Protein AF-A4S2V2-F1 (afdb_monomer_lite)

Sequence (297 aa):
MRSERVRPHFAARAMASRPRVLVLARASSASSATTRAPEYRAAGYRTFVDPSPSASATRVKIDCGPVRAYTGGRYDGDTLRAPWDSAQTTPKGDGASNSTTQRTYVFDTTLAGASEVLSVTAARPLGIIFEDDADGRARVADFVKGSDAARANDVAALAPFGRQCARRGDVLRAFTATQVVYRTTAALTGDLSGTKRVRTLFGADEVPWGEVSAALANGRVADGPITLVLERDGDRERAENWPRREEELEFRGLGDESTQAKRQRERFESDEDTERANIAFAGAIAAFVLLILAGFS

Secondary structure (DSSP, 8-state):
----PPP------PPP-PPPP--------------PPPEEEEEBTEEEE-SS--TTPEEEEEEE-PPPP----EE-SS-EE-SS-----------S--S-EEEEEEE---SSSSEEEEEEEEPSS--EEEEEBTTS-EEEEEE-TTSHHHHHHHHHHH-TTGGGS--TT-EEEEEEEEEEE--HHHHHH---TT-EEEEEEEE-TT--HHHHHHHHHT--GGG--EEEEEEEES-HHHHHS--B-----------THHHHHHHHHHHHHTTHHHHHHHHHHHHHHHHHHHHHHHTT-

pLDDT: mean 70.41, std 21.03, range [28.81, 96.56]

Organism: Ostreococcus lucimarinus (strain CCE9901) (NCBI:txid436017)

Radius of gyration: 31.16 Å; chains: 1; bounding box: 94×85×87 Å

Foldseek 3Di:
DDDDDDDDDDDDDDDDDDDDDDDPPDDDPDDPPPPPAFEWEAAFQAIFTDPDADPQWDKDKDFWFWDDPPLCADCPPPDRDDPDPDPTDPPPTPPPDRGGDTHIYIGDADDDDDKDKAKAKDAPPRQFDWAAFPVQFIFGADGHPPDPLNVLAVVCVVDVVSPRGHDQLWTFQKKFFWDWDADPVCVVPVPRVPTDITTGIGGRPPPHPVSVVVRSVRDDSVVTIMMTTTMGDPDPVCSNPTHGPPPPPPPVDPDPVCVVVVVVVCVVPPPPVVVVVVVVVVVVVVVVVVVVVVVVD

Structure (mmCIF, N/CA/C/O backbone):
data_AF-A4S2V2-F1
#
_entry.id   AF-A4S2V2-F1
#
loop_
_atom_site.group_PDB
_atom_site.id
_atom_site.type_symbol
_atom_site.label_atom_id
_atom_site.label_alt_id
_atom_site.label_comp_id
_atom_site.label_asym_id
_atom_site.label_entity_id
_atom_site.label_seq_id
_atom_site.pdbx_PDB_ins_code
_atom_site.Cartn_x
_atom_site.Cartn_y
_atom_site.Cartn_z
_atom_site.occupancy
_atom_site.B_iso_or_equiv
_atom_site.auth_seq_id
_atom_site.auth_comp_id
_atom_site.auth_asym_id
_atom_site.auth_atom_id
_atom_site.pdbx_PDB_model_num
ATOM 1 N N . MET A 1 1 ? -75.239 28.554 22.156 1.00 45.56 1 MET A N 1
ATOM 2 C CA . MET A 1 1 ? -73.987 27.885 22.585 1.00 45.56 1 MET A CA 1
ATOM 3 C C . MET A 1 1 ? -73.289 27.315 21.354 1.00 45.56 1 MET A C 1
ATOM 5 O O . MET A 1 1 ? -73.985 26.726 20.542 1.00 45.56 1 MET A O 1
ATOM 9 N N . ARG A 1 2 ? -71.952 27.472 21.274 1.00 37.53 2 ARG A N 1
ATOM 10 C CA . ARG A 1 2 ? -71.015 27.202 20.145 1.00 37.53 2 ARG A CA 1
ATOM 11 C C . ARG A 1 2 ? -71.117 28.241 19.009 1.00 37.53 2 ARG A C 1
ATOM 13 O O . ARG A 1 2 ? -72.135 28.305 18.346 1.00 37.53 2 ARG A O 1
ATOM 20 N N . SER A 1 3 ? -70.247 29.256 18.934 1.00 37.72 3 SER A N 1
ATOM 21 C CA . SER A 1 3 ? -68.799 29.291 18.620 1.00 37.72 3 SER A CA 1
ATOM 22 C C . SER A 1 3 ? -68.494 28.925 17.172 1.00 37.72 3 SER A C 1
ATOM 24 O O . SER A 1 3 ? -68.331 27.745 16.888 1.00 37.72 3 SER A O 1
ATOM 26 N N . GLU A 1 4 ? -68.238 29.929 16.330 1.00 38.84 4 GLU A N 1
ATOM 27 C CA . GLU A 1 4 ? -67.257 29.789 15.255 1.00 38.84 4 GLU A CA 1
ATOM 28 C C . GLU A 1 4 ? -66.547 31.109 14.938 1.00 38.84 4 GLU A C 1
ATOM 30 O O . GLU A 1 4 ? -67.105 32.201 15.031 1.00 38.84 4 GLU A O 1
ATOM 35 N N . ARG A 1 5 ? -65.242 30.966 14.700 1.00 39.81 5 ARG A N 1
ATOM 36 C CA . ARG A 1 5 ? -64.202 31.992 14.729 1.00 39.81 5 ARG A CA 1
ATOM 37 C C . ARG A 1 5 ? -64.038 32.632 13.355 1.00 39.81 5 ARG A C 1
ATOM 39 O O . ARG A 1 5 ? -63.809 31.934 12.373 1.00 39.81 5 ARG A O 1
ATOM 46 N N . VAL A 1 6 ? -64.008 33.960 13.324 1.00 42.97 6 VAL A N 1
ATOM 47 C CA . VAL A 1 6 ? -63.536 34.751 12.182 1.00 42.97 6 VAL A CA 1
ATOM 48 C C . VAL A 1 6 ? -62.009 34.851 12.255 1.00 42.97 6 VAL A C 1
ATOM 50 O O . VAL A 1 6 ? -61.460 35.293 13.263 1.00 42.97 6 VAL A O 1
ATOM 53 N N . ARG A 1 7 ? -61.309 34.432 11.194 1.00 44.50 7 ARG A N 1
ATOM 54 C CA . ARG A 1 7 ? -59.888 34.753 10.980 1.00 44.50 7 ARG A CA 1
ATOM 55 C C . ARG A 1 7 ? -59.775 36.115 10.295 1.00 44.50 7 ARG A C 1
ATOM 57 O O . ARG A 1 7 ? -60.483 36.339 9.317 1.00 44.50 7 ARG A O 1
ATOM 64 N N . PRO A 1 8 ? -58.792 36.937 10.685 1.00 43.09 8 PRO A N 1
ATOM 65 C CA . PRO A 1 8 ? -58.140 37.817 9.729 1.00 43.09 8 PRO A CA 1
ATOM 66 C C . PRO A 1 8 ? -56.633 37.556 9.633 1.00 43.09 8 PRO A C 1
ATOM 68 O O . PRO A 1 8 ? -55.941 37.284 10.615 1.00 43.09 8 PRO A O 1
ATOM 71 N N . HIS A 1 9 ? -56.153 37.658 8.396 1.00 38.19 9 HIS A N 1
ATOM 72 C CA . HIS A 1 9 ? -54.755 37.741 8.001 1.00 38.19 9 HIS A CA 1
ATOM 73 C C . HIS A 1 9 ? -54.026 38.867 8.747 1.00 38.19 9 HIS A C 1
ATOM 75 O O . HIS A 1 9 ? -54.495 40.002 8.751 1.00 38.19 9 HIS A O 1
ATOM 81 N N . PHE A 1 10 ? -52.836 38.578 9.278 1.00 35.84 10 PHE A N 1
ATOM 82 C CA . PHE A 1 10 ? -51.861 39.605 9.637 1.00 35.84 10 PHE A CA 1
ATOM 83 C C . PHE A 1 10 ? -50.574 39.413 8.840 1.00 35.84 10 PHE A C 1
ATOM 85 O O . PHE A 1 10 ? -49.945 38.356 8.865 1.00 35.84 10 PHE A O 1
ATOM 92 N N . ALA A 1 11 ? -50.245 40.468 8.100 1.00 37.50 11 ALA A N 1
ATOM 93 C CA . ALA A 1 11 ? -49.053 40.636 7.294 1.00 37.50 11 ALA A CA 1
ATOM 94 C C . ALA A 1 11 ? -47.790 40.798 8.157 1.00 37.50 11 ALA A C 1
ATOM 96 O O . ALA A 1 11 ? -47.837 41.262 9.299 1.00 37.50 11 ALA A O 1
ATOM 97 N N . ALA A 1 12 ? -46.652 40.427 7.570 1.00 35.00 12 ALA A N 1
ATOM 98 C CA . ALA A 1 12 ? -45.329 40.497 8.171 1.00 35.00 12 ALA A CA 1
ATOM 99 C C . ALA A 1 12 ? -44.905 41.944 8.472 1.00 35.00 12 ALA A C 1
ATOM 101 O O . ALA A 1 12 ? -44.934 42.820 7.608 1.00 35.00 12 ALA A O 1
ATOM 102 N N . ARG A 1 13 ? -44.462 42.179 9.710 1.00 35.78 13 ARG A N 1
ATOM 103 C CA . ARG A 1 13 ? -43.906 43.452 10.173 1.00 35.78 13 ARG A CA 1
ATOM 104 C C . ARG A 1 13 ? -42.386 43.415 9.998 1.00 35.78 13 ARG A C 1
ATOM 106 O O . ARG A 1 13 ? -41.692 42.736 10.749 1.00 35.78 13 ARG A O 1
ATOM 113 N N . ALA A 1 14 ? -41.880 44.136 9.002 1.00 33.38 14 ALA A N 1
ATOM 114 C CA . ALA A 1 14 ? -40.454 44.384 8.827 1.00 33.38 14 ALA A CA 1
ATOM 115 C C . ALA A 1 14 ? -39.945 45.308 9.949 1.00 33.38 14 ALA A C 1
ATOM 117 O O . ALA A 1 14 ? -40.452 46.417 10.120 1.00 33.38 14 ALA A O 1
ATOM 118 N N . MET A 1 15 ? -38.949 44.857 10.715 1.00 34.72 15 MET A N 1
ATOM 119 C CA . MET A 1 15 ? -38.170 45.714 11.610 1.00 34.72 15 MET A CA 1
ATOM 120 C C . MET A 1 15 ? -36.828 46.043 10.959 1.00 34.72 15 MET A C 1
ATOM 122 O O . MET A 1 15 ? -36.028 45.160 10.660 1.00 34.72 15 MET A O 1
ATOM 126 N N . ALA A 1 16 ? -36.605 47.337 10.750 1.00 35.84 16 ALA A N 1
ATOM 127 C CA . ALA A 1 16 ? -35.359 47.911 10.275 1.00 35.84 16 ALA A CA 1
ATOM 128 C C . ALA A 1 16 ? -34.258 47.804 11.346 1.00 35.84 16 ALA A C 1
ATOM 130 O O . ALA A 1 16 ? -34.432 48.287 12.466 1.00 35.84 16 ALA A O 1
ATOM 131 N N . SER A 1 17 ? -33.101 47.238 10.987 1.00 33.84 17 SER A N 1
ATOM 132 C CA . SER A 1 17 ? -31.864 47.357 11.766 1.00 33.84 17 SER A CA 1
ATOM 133 C C . SER A 1 17 ? -30.875 48.287 11.060 1.00 33.84 17 SER A C 1
ATOM 135 O O . SER A 1 17 ? -30.643 48.172 9.860 1.00 33.84 17 SER A O 1
ATOM 137 N N . ARG A 1 18 ? -30.320 49.210 11.847 1.00 35.22 18 ARG A N 1
ATOM 138 C CA . ARG A 1 18 ? -29.489 50.375 11.499 1.00 35.22 18 ARG A CA 1
ATOM 139 C C . ARG A 1 18 ? -28.238 50.080 10.642 1.00 35.22 18 ARG A C 1
ATOM 141 O O . ARG A 1 18 ? -27.676 48.990 10.745 1.00 35.22 18 ARG A O 1
ATOM 148 N N . PRO A 1 19 ? -27.740 51.077 9.879 1.00 30.53 19 PRO A N 1
ATOM 149 C CA . PRO A 1 19 ? -26.542 50.943 9.053 1.00 30.53 19 PRO A CA 1
ATOM 150 C C . PRO A 1 19 ? -25.273 50.867 9.914 1.00 30.53 19 PRO A C 1
ATOM 152 O O . PRO A 1 19 ? -25.030 51.725 10.765 1.00 30.53 19 PRO A O 1
ATOM 155 N N . ARG A 1 20 ? -24.441 49.845 9.682 1.00 33.62 20 ARG A N 1
ATOM 156 C CA . ARG A 1 20 ? -23.070 49.780 10.204 1.00 33.62 20 ARG A CA 1
ATOM 157 C C . ARG A 1 20 ? -22.134 50.495 9.233 1.00 33.62 20 ARG A C 1
ATOM 159 O O . ARG A 1 20 ? -22.061 50.140 8.062 1.00 33.62 20 ARG A O 1
ATOM 166 N N . VAL A 1 21 ? -21.430 51.494 9.755 1.00 32.62 21 VAL A N 1
ATOM 167 C CA . VAL A 1 21 ? -20.351 52.228 9.086 1.00 32.62 21 VAL A CA 1
ATOM 168 C C . VAL A 1 21 ? -19.261 51.240 8.666 1.00 32.62 21 VAL A C 1
ATOM 170 O O . VAL A 1 21 ? -18.671 50.561 9.506 1.00 32.62 21 VAL A O 1
ATOM 173 N N . LEU A 1 22 ? -19.023 51.147 7.358 1.00 28.81 22 LEU A N 1
ATOM 174 C CA . LEU A 1 22 ? -17.958 50.347 6.764 1.00 28.81 22 LEU A CA 1
ATOM 175 C C . LEU A 1 22 ? -16.665 51.171 6.822 1.00 28.81 22 LEU A C 1
ATOM 177 O O . LEU A 1 22 ? -16.494 52.128 6.068 1.00 28.81 22 LEU A O 1
ATOM 181 N N . VAL A 1 23 ? -15.759 50.829 7.735 1.00 30.94 23 VAL A N 1
ATOM 182 C CA . VAL A 1 23 ? -14.385 51.338 7.688 1.00 30.94 23 VAL A CA 1
ATOM 183 C C . VAL A 1 23 ? -13.692 50.615 6.534 1.00 30.94 23 VAL A C 1
ATOM 185 O O . VAL A 1 23 ? -13.387 49.428 6.638 1.00 30.94 23 VAL A O 1
ATOM 188 N N . LEU A 1 24 ? -13.484 51.314 5.413 1.00 32.19 24 LEU A N 1
ATOM 189 C CA . LEU A 1 24 ? -12.623 50.850 4.327 1.00 32.19 24 LEU A CA 1
ATOM 190 C C . LEU A 1 24 ? -11.179 50.780 4.842 1.00 32.19 24 LEU A C 1
ATOM 192 O O . LEU A 1 24 ? -10.435 51.761 4.807 1.00 32.19 24 LEU A O 1
ATOM 196 N N . ALA A 1 25 ? -10.772 49.602 5.310 1.00 33.47 25 ALA A N 1
ATOM 197 C CA . ALA A 1 25 ? -9.364 49.256 5.361 1.00 33.47 25 ALA A CA 1
ATOM 198 C C . ALA A 1 25 ? -8.880 49.108 3.913 1.00 33.47 25 ALA A C 1
ATOM 200 O O . ALA A 1 25 ? -9.348 48.252 3.162 1.00 33.47 25 ALA A O 1
ATOM 201 N N . ARG A 1 26 ? -7.985 50.015 3.522 1.00 31.00 26 ARG A N 1
ATOM 202 C CA . ARG A 1 26 ? -7.246 50.036 2.258 1.00 31.00 26 ARG A CA 1
ATOM 203 C C . ARG A 1 26 ? -6.766 48.617 1.933 1.00 31.00 26 ARG A C 1
ATOM 205 O O . ARG A 1 26 ? -5.926 48.079 2.651 1.00 31.00 26 ARG A O 1
ATOM 212 N N . ALA A 1 27 ? -7.305 48.025 0.869 1.00 34.91 27 ALA A N 1
ATOM 213 C CA . ALA A 1 27 ? -6.787 46.787 0.312 1.00 34.91 27 ALA A CA 1
ATOM 214 C C . ALA A 1 27 ? -5.363 47.066 -0.179 1.00 34.91 27 ALA A C 1
ATOM 216 O O . ALA A 1 27 ? -5.160 47.696 -1.218 1.00 34.91 27 ALA A O 1
ATOM 217 N N . SER A 1 28 ? -4.372 46.651 0.607 1.00 38.06 28 SER A N 1
ATOM 218 C CA . SER A 1 28 ? -3.046 46.399 0.077 1.00 38.06 28 SER A CA 1
ATOM 219 C C . SER A 1 28 ? -3.202 45.333 -1.002 1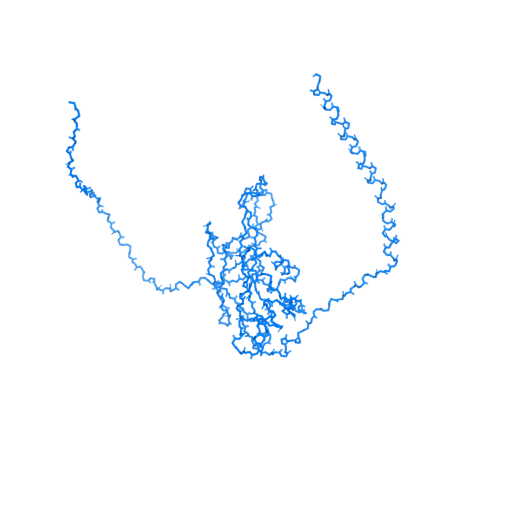.00 38.06 28 SER A C 1
ATOM 221 O O . SER A 1 28 ? -3.874 44.319 -0.815 1.00 38.06 28 SER A O 1
ATOM 223 N N . SER A 1 29 ? -2.629 45.613 -2.162 1.00 41.75 29 SER A N 1
ATOM 224 C CA . SER A 1 29 ? -2.523 44.726 -3.310 1.00 41.75 29 SER A CA 1
ATOM 225 C C . SER A 1 29 ? -1.736 43.468 -2.934 1.00 41.75 29 SER A C 1
ATOM 227 O O . SER A 1 29 ? -0.547 43.346 -3.216 1.00 41.75 29 SER A O 1
ATOM 229 N N . ALA A 1 30 ? -2.400 42.530 -2.262 1.00 39.56 30 ALA A N 1
ATOM 230 C CA . ALA A 1 30 ? -1.922 41.176 -2.085 1.00 39.56 30 ALA A CA 1
ATOM 231 C C . ALA A 1 30 ? -2.178 40.434 -3.396 1.00 39.56 30 ALA A C 1
ATOM 233 O O . ALA A 1 30 ? -3.311 40.098 -3.734 1.00 39.56 30 ALA A O 1
ATOM 234 N N . SER A 1 31 ? -1.093 40.254 -4.148 1.00 37.44 31 SER A N 1
ATOM 235 C CA . SER A 1 31 ? -0.923 39.232 -5.178 1.00 37.44 31 SER A CA 1
ATOM 236 C C . SER A 1 31 ? -1.840 38.034 -4.928 1.00 37.44 31 SER A C 1
ATOM 238 O O . SER A 1 31 ? -1.741 37.393 -3.880 1.00 37.44 31 SER A O 1
ATOM 240 N N . SER A 1 32 ? -2.700 37.724 -5.896 1.00 39.12 32 SER A N 1
ATOM 241 C CA . SER A 1 32 ? -3.543 36.531 -5.933 1.00 39.12 32 SER A CA 1
ATOM 242 C C . SER A 1 32 ? -2.672 35.270 -5.947 1.00 39.12 32 SER A C 1
ATOM 244 O O . SER A 1 32 ? -2.440 34.666 -6.989 1.00 39.12 32 SER A O 1
ATOM 246 N N . ALA A 1 33 ? -2.156 34.872 -4.786 1.00 41.09 33 ALA A N 1
ATOM 247 C CA . ALA A 1 33 ? -1.557 33.569 -4.588 1.00 41.09 33 ALA A CA 1
ATOM 248 C C . ALA A 1 33 ? -2.697 32.551 -4.659 1.00 41.09 33 ALA A C 1
ATOM 250 O O . ALA A 1 33 ? -3.476 32.412 -3.716 1.00 41.09 33 ALA A O 1
ATOM 251 N N . THR A 1 34 ? -2.832 31.868 -5.795 1.00 39.81 34 THR A N 1
ATOM 252 C CA . THR A 1 34 ? -3.654 30.662 -5.903 1.00 39.81 34 THR A CA 1
ATOM 253 C C . THR A 1 34 ? -3.234 29.734 -4.767 1.00 39.81 34 THR A C 1
ATOM 255 O O . THR A 1 34 ? -2.133 29.188 -4.788 1.00 39.81 34 THR A O 1
ATOM 258 N N . THR A 1 35 ? -4.061 29.618 -3.726 1.00 51.72 35 THR A N 1
ATOM 259 C CA . THR A 1 35 ? -3.760 28.768 -2.572 1.00 51.72 35 THR A CA 1
ATOM 260 C C . THR A 1 35 ? -3.797 27.327 -3.062 1.00 51.72 35 THR A C 1
ATOM 262 O O . THR A 1 35 ? -4.864 26.736 -3.215 1.00 51.72 35 THR A O 1
ATOM 265 N N . ARG A 1 36 ? -2.629 26.792 -3.424 1.00 64.62 36 ARG A N 1
ATOM 266 C CA . ARG A 1 36 ? -2.478 25.416 -3.890 1.00 64.62 36 ARG A CA 1
ATOM 267 C C . ARG A 1 36 ? -2.972 24.493 -2.777 1.00 64.62 36 ARG A C 1
ATOM 269 O O . ARG A 1 36 ? -2.643 24.706 -1.610 1.00 64.62 36 ARG A O 1
ATOM 276 N N . ALA A 1 37 ? -3.805 23.514 -3.130 1.00 75.06 37 ALA A N 1
ATOM 277 C CA . ALA A 1 37 ? -4.272 22.524 -2.166 1.00 75.06 37 ALA A CA 1
ATOM 278 C C . ALA A 1 37 ? -3.059 21.844 -1.501 1.00 75.06 37 ALA A C 1
ATOM 280 O O . ALA A 1 37 ? -2.073 21.591 -2.199 1.00 75.06 37 ALA A O 1
ATOM 281 N N . PRO A 1 38 ? -3.109 21.564 -0.186 1.00 82.38 38 PRO A N 1
ATOM 282 C CA . PRO A 1 38 ? -1.998 20.925 0.506 1.00 82.38 38 PRO A CA 1
ATOM 283 C C . PRO A 1 38 ? -1.699 19.557 -0.118 1.00 82.38 38 PRO A C 1
ATOM 285 O O . PRO A 1 38 ? -2.606 18.762 -0.377 1.00 82.38 38 PRO A O 1
ATOM 288 N N . GLU A 1 39 ? -0.417 19.309 -0.365 1.00 85.50 39 GLU A N 1
ATOM 289 C CA . GLU A 1 39 ? 0.116 18.029 -0.825 1.00 85.50 39 GLU A CA 1
ATOM 290 C C . GLU A 1 39 ? 0.692 17.277 0.387 1.00 85.50 39 GLU A C 1
ATOM 292 O O . GLU A 1 39 ? 1.188 17.902 1.327 1.00 85.50 39 GLU A O 1
ATOM 297 N N . TYR A 1 40 ? 0.565 15.948 0.410 1.00 86.38 40 TYR A N 1
ATOM 298 C CA . TYR A 1 40 ? 0.860 15.136 1.593 1.00 86.38 40 TYR A CA 1
ATOM 299 C C . TYR A 1 40 ? 1.887 14.031 1.333 1.00 86.38 40 TYR A C 1
ATOM 301 O O . TYR A 1 40 ? 1.960 13.488 0.237 1.00 86.38 40 TYR A O 1
ATOM 309 N N . ARG A 1 41 ? 2.608 13.613 2.376 1.00 86.81 41 ARG A N 1
ATOM 310 C CA . ARG A 1 41 ? 3.424 12.386 2.406 1.00 86.81 41 ARG A CA 1
ATOM 311 C C . ARG A 1 41 ? 2.946 11.453 3.505 1.00 86.81 41 ARG A C 1
ATOM 313 O O . ARG A 1 41 ? 2.446 11.920 4.530 1.00 86.81 41 ARG A O 1
ATOM 320 N N . ALA A 1 42 ? 3.097 10.149 3.298 1.00 86.00 42 ALA A N 1
ATOM 321 C CA . ALA A 1 42 ? 2.800 9.140 4.308 1.00 86.00 42 ALA A CA 1
ATOM 322 C C . ALA A 1 42 ? 4.072 8.385 4.705 1.00 86.00 42 ALA A C 1
ATOM 324 O O . ALA A 1 42 ? 4.857 8.032 3.835 1.00 86.00 42 ALA A O 1
ATOM 325 N N . ALA A 1 43 ? 4.247 8.131 6.003 1.00 85.81 43 ALA A N 1
ATOM 326 C CA . ALA A 1 43 ? 5.307 7.269 6.532 1.00 85.81 43 ALA A CA 1
ATOM 327 C C . ALA A 1 43 ? 4.751 6.477 7.720 1.00 85.81 43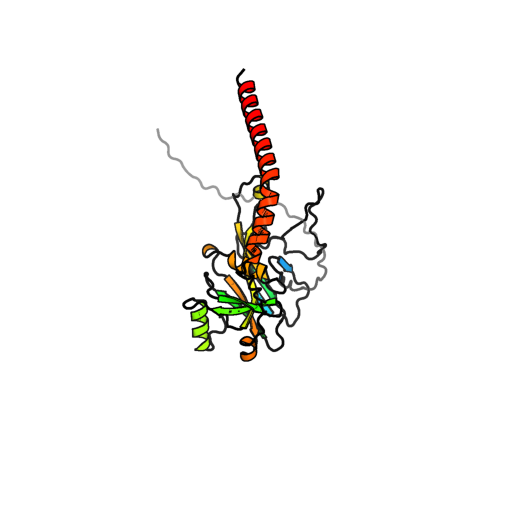 ALA A C 1
ATOM 329 O O . ALA A 1 43 ? 4.327 7.063 8.728 1.00 85.81 43 ALA A O 1
ATOM 330 N N . GLY A 1 44 ? 4.647 5.155 7.568 1.00 86.69 44 GLY A N 1
ATOM 331 C CA . GLY A 1 44 ? 3.796 4.332 8.422 1.00 86.69 44 GLY A CA 1
ATOM 332 C C . GLY A 1 44 ? 2.390 4.930 8.511 1.00 86.69 44 GLY A C 1
ATOM 333 O O . GLY A 1 44 ? 1.859 5.468 7.543 1.00 86.69 44 GLY A O 1
ATOM 334 N N . TYR A 1 45 ? 1.800 4.943 9.701 1.00 81.75 45 TYR A N 1
ATOM 335 C CA . TYR A 1 45 ? 0.481 5.542 9.935 1.00 81.75 45 TYR A CA 1
ATOM 336 C C . TYR A 1 45 ? 0.441 7.083 9.982 1.00 81.75 45 TYR A C 1
ATOM 338 O O . TYR A 1 45 ? -0.592 7.670 10.324 1.00 81.75 45 TYR A O 1
ATOM 346 N N . ARG A 1 46 ? 1.554 7.766 9.709 1.00 78.12 46 ARG A N 1
ATOM 347 C CA . ARG A 1 46 ? 1.653 9.225 9.829 1.00 78.12 46 ARG A CA 1
ATOM 348 C C . ARG A 1 46 ? 1.430 9.882 8.472 1.00 78.12 46 ARG A C 1
ATOM 350 O O . ARG A 1 46 ? 1.838 9.356 7.444 1.00 78.12 46 ARG A O 1
ATOM 357 N N . THR A 1 47 ? 0.786 11.048 8.475 1.00 80.38 47 THR A N 1
ATOM 358 C CA . THR A 1 47 ? 0.606 11.897 7.289 1.00 80.38 47 THR A CA 1
ATOM 359 C C . THR A 1 47 ? 1.174 13.285 7.570 1.00 80.38 47 THR A C 1
ATOM 361 O O . THR A 1 47 ? 0.828 13.904 8.579 1.00 80.38 47 THR A O 1
ATOM 364 N N . PHE A 1 48 ? 2.002 13.778 6.656 1.00 79.25 48 PHE A N 1
ATOM 365 C CA . PHE A 1 48 ? 2.699 15.060 6.740 1.00 79.25 48 PHE A CA 1
ATOM 366 C C . PHE A 1 48 ? 2.279 15.948 5.578 1.00 79.25 48 PHE A C 1
ATOM 368 O O . PHE A 1 48 ? 2.034 15.437 4.488 1.00 79.25 48 PHE A O 1
ATOM 375 N N . VAL A 1 49 ? 2.194 17.260 5.794 1.00 82.00 49 VAL A N 1
ATOM 376 C CA . VAL A 1 49 ? 2.109 18.218 4.683 1.00 82.00 49 VAL A CA 1
ATOM 377 C C . VAL A 1 49 ? 3.502 18.349 4.075 1.00 82.00 49 VAL A C 1
ATOM 379 O O . VAL A 1 49 ? 4.457 18.597 4.807 1.00 82.00 49 VAL A O 1
ATOM 382 N N . ASP A 1 50 ? 3.616 18.192 2.759 1.00 76.56 50 ASP A N 1
ATOM 383 C CA . ASP A 1 50 ? 4.853 18.452 2.028 1.00 76.56 50 ASP A CA 1
ATOM 384 C C . ASP A 1 50 ? 4.883 19.925 1.578 1.00 76.56 50 ASP A C 1
ATOM 386 O O . ASP A 1 50 ? 4.087 20.317 0.717 1.00 76.56 50 ASP A O 1
ATOM 390 N N . PRO A 1 51 ? 5.751 20.772 2.164 1.00 71.44 51 PRO A N 1
ATOM 391 C CA . PRO A 1 51 ? 5.819 22.186 1.811 1.00 71.44 51 PRO A CA 1
ATOM 392 C C . PRO A 1 51 ? 6.495 22.437 0.455 1.00 71.44 51 PRO A C 1
ATOM 394 O O . PRO A 1 51 ? 6.330 23.519 -0.105 1.00 71.44 51 PRO A O 1
ATOM 397 N N . SER A 1 52 ? 7.268 21.479 -0.064 1.00 76.88 52 SER A N 1
ATOM 398 C CA . SER A 1 52 ? 8.045 21.639 -1.295 1.00 76.88 52 SER A CA 1
ATOM 399 C C . SER A 1 52 ? 8.202 20.293 -2.014 1.00 76.88 52 SER A C 1
ATOM 401 O O . SER A 1 52 ? 9.311 19.754 -2.085 1.00 76.88 52 SER A O 1
ATOM 403 N N . PRO A 1 53 ? 7.110 19.752 -2.578 1.00 75.69 53 PRO A N 1
ATOM 404 C CA . PRO A 1 53 ? 7.138 18.475 -3.274 1.00 75.69 53 PRO A CA 1
ATOM 405 C C . PRO A 1 53 ? 8.058 18.538 -4.490 1.00 75.69 53 PRO A C 1
ATOM 407 O O . PRO A 1 53 ? 8.040 19.518 -5.243 1.00 75.69 53 PRO A O 1
ATOM 410 N N . SER A 1 54 ? 8.838 17.474 -4.704 1.00 80.38 54 SER A N 1
ATOM 411 C CA . SER A 1 54 ? 9.706 17.366 -5.876 1.00 80.38 54 SER A CA 1
ATOM 412 C C . SER A 1 54 ? 8.892 17.538 -7.163 1.00 80.38 54 SER A C 1
ATOM 414 O O . SER A 1 54 ? 7.761 17.055 -7.288 1.00 80.38 54 SER A O 1
ATOM 416 N N . ALA A 1 55 ? 9.467 18.233 -8.145 1.00 79.69 55 ALA A N 1
ATOM 417 C CA . ALA A 1 55 ? 8.823 18.446 -9.439 1.00 79.69 55 ALA A CA 1
ATOM 418 C C . ALA A 1 55 ? 8.570 17.122 -10.183 1.00 79.69 55 ALA A C 1
ATOM 420 O O . ALA A 1 55 ? 7.581 17.014 -10.906 1.00 79.69 55 ALA A O 1
ATOM 421 N N . SER A 1 56 ? 9.428 16.119 -9.965 1.00 81.25 56 SER A N 1
ATOM 422 C CA . SER A 1 56 ? 9.326 14.777 -10.551 1.00 81.25 56 SER A CA 1
ATOM 423 C C . SER A 1 56 ? 8.415 13.825 -9.774 1.00 81.25 56 SER A C 1
ATOM 425 O O . SER A 1 56 ? 8.196 12.700 -10.216 1.00 81.25 56 SER A O 1
ATOM 427 N N . ALA A 1 57 ? 7.883 14.243 -8.624 1.00 85.62 57 ALA A N 1
ATOM 428 C CA . ALA A 1 57 ? 7.076 13.365 -7.797 1.00 85.62 57 ALA A CA 1
ATOM 429 C C . ALA A 1 57 ? 5.695 13.101 -8.409 1.00 85.62 57 ALA A C 1
ATOM 431 O O . ALA A 1 57 ? 5.025 14.002 -8.933 1.00 85.62 57 ALA A O 1
ATOM 432 N N . THR A 1 58 ? 5.232 11.861 -8.272 1.00 89.25 58 THR A N 1
ATOM 433 C CA . THR A 1 58 ? 3.906 11.453 -8.730 1.00 89.25 58 THR A CA 1
ATOM 434 C C . THR A 1 58 ? 2.854 11.815 -7.688 1.00 89.25 58 THR A C 1
ATOM 436 O O . THR A 1 58 ? 3.017 11.559 -6.496 1.00 89.25 58 THR A O 1
ATOM 439 N N . ARG A 1 59 ? 1.750 12.415 -8.144 1.00 91.62 59 ARG A N 1
ATOM 440 C CA . ARG A 1 59 ? 0.629 12.841 -7.298 1.00 91.62 59 ARG A CA 1
ATOM 441 C C . ARG A 1 59 ? -0.513 11.847 -7.406 1.00 91.62 59 ARG A C 1
ATOM 443 O O . ARG A 1 59 ? -1.095 11.688 -8.476 1.00 91.62 59 ARG A O 1
ATOM 450 N N . VAL A 1 60 ? -0.881 11.240 -6.287 1.00 90.31 60 VAL A N 1
ATOM 451 C CA . VAL A 1 60 ? -1.952 10.248 -6.207 1.00 90.31 60 VAL A CA 1
ATOM 452 C C . VAL A 1 60 ? -3.048 10.768 -5.287 1.00 90.31 60 VAL A C 1
ATOM 454 O O . VAL A 1 60 ? -2.806 11.110 -4.131 1.00 90.31 60 VAL A O 1
ATOM 457 N N . LYS A 1 61 ? -4.279 10.835 -5.796 1.00 90.62 61 LYS A N 1
ATOM 458 C CA . LYS A 1 61 ? -5.452 11.205 -4.997 1.00 90.62 61 LYS A CA 1
ATOM 459 C C . LYS A 1 61 ? -6.005 9.968 -4.303 1.00 90.62 61 LYS A C 1
ATOM 461 O O . LYS A 1 61 ? -6.304 8.981 -4.971 1.00 90.62 61 LYS A O 1
ATOM 466 N N . ILE A 1 62 ? -6.135 10.025 -2.982 1.00 87.88 62 ILE A N 1
ATOM 467 C CA . ILE A 1 62 ? -6.566 8.891 -2.163 1.00 87.88 62 ILE A CA 1
ATOM 468 C C . ILE A 1 62 ? -7.641 9.334 -1.179 1.00 87.88 62 ILE A C 1
ATOM 470 O O . ILE A 1 62 ? -7.520 10.353 -0.497 1.00 87.88 62 ILE A O 1
ATOM 474 N N . ASP A 1 63 ? -8.687 8.525 -1.094 1.00 84.81 63 ASP A N 1
ATOM 475 C CA . ASP A 1 63 ? -9.812 8.732 -0.201 1.00 84.81 63 ASP A CA 1
ATOM 476 C C . ASP A 1 63 ? -9.487 8.189 1.198 1.00 84.81 63 ASP A C 1
ATOM 478 O O . ASP A 1 63 ? -9.597 6.989 1.474 1.00 84.81 63 ASP A O 1
ATOM 482 N N . CYS A 1 64 ? -9.122 9.083 2.115 1.00 78.81 64 CYS A N 1
ATOM 483 C CA . CYS A 1 64 ? -8.737 8.734 3.482 1.00 78.81 64 CYS A CA 1
ATOM 484 C C . CYS A 1 64 ? -9.738 9.302 4.493 1.00 78.81 64 CYS A C 1
ATOM 486 O O . CYS A 1 64 ? -10.265 10.400 4.329 1.00 78.81 64 CYS A O 1
ATOM 488 N N . GLY A 1 65 ? -9.982 8.577 5.580 1.00 68.88 65 GLY A N 1
ATOM 489 C CA . GLY A 1 65 ? -10.692 9.091 6.748 1.00 68.88 65 GLY A CA 1
ATOM 490 C C . GLY A 1 65 ? -9.949 10.259 7.418 1.00 68.88 65 GLY A C 1
ATOM 491 O O . GLY A 1 65 ? -8.894 10.690 6.941 1.00 68.88 65 GLY A O 1
ATOM 492 N N . PRO A 1 66 ? -10.493 10.823 8.506 1.00 64.44 66 PRO A N 1
ATOM 493 C CA . PRO A 1 66 ? -9.856 11.929 9.213 1.00 64.44 66 PRO A CA 1
ATOM 494 C C . PRO A 1 66 ? -8.464 11.531 9.718 1.00 64.44 66 PRO A C 1
ATOM 496 O O . PRO A 1 66 ? -8.313 10.554 10.451 1.00 64.44 66 PRO A O 1
ATOM 499 N N . VAL A 1 67 ? -7.450 12.313 9.345 1.00 58.91 67 VAL A N 1
ATOM 500 C CA . VAL A 1 67 ? -6.104 12.196 9.913 1.00 58.91 67 VAL A CA 1
ATOM 501 C C . VAL A 1 67 ? -6.145 12.845 11.292 1.00 58.91 67 VAL A C 1
ATOM 503 O O . VAL A 1 67 ? -6.391 14.044 11.413 1.00 58.91 67 VAL A O 1
ATOM 506 N N . ARG A 1 68 ? -5.923 12.064 12.348 1.00 53.44 68 ARG A N 1
ATOM 507 C CA . ARG A 1 68 ? -5.590 12.620 13.662 1.00 53.44 68 ARG A CA 1
ATOM 508 C C . ARG A 1 68 ? -4.082 12.569 13.818 1.00 53.44 68 ARG A C 1
ATOM 510 O O . ARG A 1 68 ? -3.483 11.533 13.548 1.00 53.44 68 ARG A O 1
ATOM 517 N N . ALA A 1 69 ? -3.486 13.678 14.254 1.00 45.12 69 ALA A N 1
ATOM 518 C CA . ALA A 1 69 ? -2.110 13.676 14.728 1.00 45.12 69 ALA A CA 1
ATOM 519 C C . ALA A 1 69 ? -1.969 12.553 15.750 1.00 45.12 69 ALA A C 1
ATOM 521 O O . ALA A 1 69 ? -2.662 12.544 16.768 1.00 45.12 69 ALA A O 1
ATOM 522 N N . TYR A 1 70 ? -1.112 11.582 15.448 1.00 43.09 70 TYR A N 1
ATOM 523 C CA . TYR A 1 70 ? -0.630 10.674 16.468 1.00 43.09 70 TYR A CA 1
ATOM 524 C C . TYR A 1 70 ? 0.256 11.510 17.389 1.00 43.09 70 TYR A C 1
ATOM 526 O O . TYR A 1 70 ? 1.440 11.702 17.132 1.00 43.09 70 TYR A O 1
ATOM 534 N N . THR A 1 71 ? -0.336 12.067 18.441 1.00 40.53 71 THR A N 1
ATOM 535 C CA . THR A 1 71 ? 0.371 12.806 19.490 1.00 40.53 71 THR A CA 1
ATOM 536 C C . THR A 1 71 ? 1.008 11.829 20.468 1.00 40.53 71 THR A C 1
ATOM 538 O O . THR A 1 71 ? 0.854 12.012 21.671 1.00 40.53 71 THR A O 1
ATOM 541 N N . GLY A 1 72 ? 1.632 10.750 19.975 1.00 37.66 72 GLY A N 1
ATOM 542 C CA . GLY A 1 72 ? 2.329 9.765 20.797 1.00 37.66 72 GLY A CA 1
ATOM 543 C C . GLY A 1 72 ? 3.463 10.436 21.549 1.00 37.66 72 GLY A C 1
ATOM 544 O O . GLY A 1 72 ? 4.601 10.429 21.098 1.00 37.66 72 GLY A O 1
ATOM 545 N N . GLY A 1 73 ? 3.115 11.081 22.653 1.00 37.97 73 GLY A N 1
ATOM 546 C CA . GLY A 1 73 ? 4.027 11.616 23.627 1.00 37.97 73 GLY A CA 1
ATOM 547 C C . GLY A 1 73 ? 4.418 10.502 24.570 1.00 37.97 73 GLY A C 1
ATOM 548 O O . GLY A 1 73 ? 3.583 9.680 24.956 1.00 37.97 73 GLY A O 1
ATOM 549 N N . ARG A 1 74 ? 5.692 10.488 24.947 1.00 38.53 74 ARG A N 1
ATOM 550 C CA . ARG A 1 74 ? 6.089 9.796 26.165 1.00 38.53 74 ARG A CA 1
ATOM 551 C C . ARG A 1 74 ? 5.520 10.617 27.323 1.00 38.53 74 ARG A C 1
ATOM 553 O O . ARG A 1 74 ? 5.602 11.846 27.311 1.00 38.53 74 ARG A O 1
ATOM 560 N N . TYR A 1 75 ? 4.843 9.958 28.255 1.00 37.97 75 TYR A N 1
ATOM 561 C CA . TYR A 1 75 ? 4.360 10.612 29.464 1.00 37.97 75 TYR A CA 1
ATOM 562 C C . TYR A 1 75 ? 5.486 10.567 30.496 1.00 37.97 75 TYR A C 1
ATOM 564 O O . TYR A 1 75 ? 5.671 9.550 31.157 1.00 37.97 75 TYR A O 1
ATOM 572 N N . ASP A 1 76 ? 6.239 11.661 30.607 1.00 44.62 76 ASP A N 1
ATOM 573 C CA . ASP A 1 76 ? 7.372 11.783 31.536 1.00 44.62 76 ASP A CA 1
ATOM 574 C C . ASP A 1 76 ? 6.952 12.431 32.878 1.00 44.62 76 ASP A C 1
ATOM 576 O O . ASP A 1 76 ? 7.740 13.098 33.539 1.00 44.62 76 ASP A O 1
ATOM 580 N N . GLY A 1 77 ? 5.687 12.272 33.286 1.00 47.28 77 GLY A N 1
ATOM 581 C CA . GLY A 1 77 ? 5.166 12.740 34.581 1.00 47.28 77 GLY A CA 1
ATOM 582 C C . GLY A 1 77 ? 4.568 14.153 34.589 1.00 47.28 77 GLY A C 1
ATOM 583 O O . GLY A 1 77 ? 3.519 14.330 35.196 1.00 47.28 77 GLY A O 1
ATOM 584 N N . ASP A 1 78 ? 5.133 15.122 33.853 1.00 44.59 78 ASP A N 1
ATOM 585 C CA . ASP A 1 78 ? 4.662 16.528 33.890 1.00 44.59 78 ASP A CA 1
ATOM 586 C C . ASP A 1 78 ? 4.147 17.086 32.549 1.00 44.59 78 ASP A C 1
ATOM 588 O O . ASP A 1 78 ? 3.368 18.037 32.520 1.00 44.59 78 ASP A O 1
ATOM 592 N N . THR A 1 79 ? 4.532 16.512 31.405 1.00 39.38 79 THR A N 1
ATOM 593 C CA . THR A 1 79 ? 4.019 16.916 30.080 1.00 39.38 79 THR A CA 1
ATOM 594 C C . THR A 1 79 ? 4.057 15.756 29.087 1.00 39.38 79 THR A C 1
ATOM 596 O O . THR A 1 79 ? 5.020 14.996 29.037 1.00 39.38 79 THR A O 1
ATOM 599 N N . LEU A 1 80 ? 3.024 15.640 28.244 1.00 39.41 80 LEU A N 1
ATOM 600 C CA . LEU A 1 80 ? 3.073 14.818 27.030 1.00 39.41 80 LEU A CA 1
ATOM 601 C C . LEU A 1 80 ? 3.989 15.514 26.018 1.00 39.41 80 LEU A C 1
ATOM 603 O O . LEU A 1 80 ? 3.529 16.325 25.212 1.00 39.41 80 LEU A O 1
ATOM 607 N N . ARG A 1 81 ? 5.290 15.225 26.062 1.00 34.81 81 ARG A N 1
ATOM 608 C CA . ARG A 1 81 ? 6.209 15.626 24.994 1.00 34.81 81 ARG A CA 1
ATOM 609 C C . ARG A 1 81 ? 6.205 14.547 23.921 1.00 34.81 81 ARG A C 1
ATOM 611 O O . ARG A 1 81 ? 6.565 13.397 24.174 1.00 34.81 81 ARG A O 1
ATOM 618 N N . ALA A 1 82 ? 5.782 14.915 22.711 1.00 38.50 82 ALA A N 1
ATOM 619 C CA . ALA A 1 82 ? 6.100 14.122 21.529 1.00 38.50 82 ALA A CA 1
ATOM 620 C C . ALA A 1 82 ? 7.637 13.952 21.474 1.00 38.50 82 ALA A C 1
ATOM 622 O O . ALA A 1 82 ? 8.339 14.939 21.691 1.00 38.50 82 ALA A O 1
ATOM 623 N N . PRO A 1 83 ? 8.178 12.747 21.214 1.00 36.50 83 PRO A N 1
ATOM 624 C CA . PRO A 1 83 ? 9.620 12.488 21.259 1.00 36.50 83 PRO A CA 1
ATOM 625 C C . PRO A 1 83 ? 10.443 13.228 20.194 1.00 36.50 83 PRO A C 1
ATOM 627 O O . PRO A 1 83 ? 11.649 13.023 20.104 1.00 36.50 83 PRO A O 1
ATOM 630 N N . TRP A 1 84 ? 9.817 14.061 19.365 1.00 42.06 84 TRP A N 1
ATOM 631 C CA . TRP A 1 84 ? 10.482 14.813 18.315 1.00 42.06 84 TRP A CA 1
ATOM 632 C C . TRP A 1 84 ? 9.896 16.224 18.212 1.00 42.06 84 TRP A C 1
ATOM 634 O O . TRP A 1 84 ? 8.680 16.429 18.232 1.00 42.06 84 TRP A O 1
ATOM 644 N N . ASP A 1 85 ? 10.790 17.196 18.069 1.00 32.59 85 ASP A N 1
ATOM 645 C CA . ASP A 1 85 ? 10.491 18.614 17.884 1.00 32.59 85 ASP A CA 1
ATOM 646 C C . ASP A 1 85 ? 10.183 18.871 16.394 1.00 32.59 85 ASP A C 1
ATOM 648 O O . ASP A 1 85 ? 10.936 19.521 15.672 1.00 32.59 85 ASP A O 1
ATOM 652 N N . SER A 1 86 ? 9.115 18.262 15.857 1.00 37.31 86 SER A N 1
ATOM 653 C CA . SER A 1 86 ? 8.691 18.567 14.485 1.00 37.31 86 SER A CA 1
ATOM 654 C C . SER A 1 86 ? 7.787 19.793 14.492 1.00 37.31 86 SER A C 1
ATOM 656 O O . SER A 1 86 ? 6.602 19.699 14.813 1.00 37.31 86 SER A O 1
ATOM 658 N N . ALA A 1 87 ? 8.302 20.916 13.996 1.00 36.22 87 ALA A N 1
ATOM 659 C CA . ALA A 1 87 ? 7.494 22.057 13.558 1.00 36.22 87 ALA A CA 1
ATOM 660 C C . ALA A 1 87 ? 6.534 21.714 12.387 1.00 36.22 87 ALA A C 1
ATOM 662 O O . ALA A 1 87 ? 5.774 22.564 11.923 1.00 36.22 87 ALA A O 1
ATOM 663 N N . GLN A 1 88 ? 6.564 20.473 11.885 1.00 41.47 88 GLN A N 1
ATOM 664 C CA . GLN A 1 88 ? 5.785 20.005 10.745 1.00 41.47 88 GLN A CA 1
ATOM 665 C C . GLN A 1 88 ? 4.467 19.376 11.195 1.00 41.47 88 GLN A C 1
ATOM 667 O O . GLN A 1 88 ? 4.369 18.249 11.676 1.00 41.47 88 GLN A O 1
ATOM 672 N N . THR A 1 89 ? 3.438 20.190 11.029 1.00 46.38 89 THR A N 1
ATOM 673 C CA . THR A 1 89 ? 2.034 19.941 11.304 1.00 46.38 89 THR A CA 1
ATOM 674 C C . THR A 1 89 ? 1.524 18.701 10.564 1.00 46.38 89 THR A C 1
ATOM 676 O O . THR A 1 89 ? 1.371 18.694 9.342 1.00 46.38 89 THR A O 1
ATOM 679 N N . THR A 1 90 ? 1.137 17.656 11.308 1.00 49.66 90 THR A N 1
ATOM 680 C CA . THR A 1 90 ? 0.014 16.829 10.845 1.00 49.66 90 THR A CA 1
ATOM 681 C C . THR A 1 90 ? -1.121 17.792 10.478 1.00 49.66 90 THR A C 1
ATOM 683 O O . THR A 1 90 ? -1.349 18.735 11.248 1.00 49.66 90 THR A O 1
ATOM 686 N N . PRO A 1 91 ? -1.820 17.624 9.336 1.00 50.62 91 PRO A N 1
ATOM 687 C CA . PRO A 1 91 ? -2.951 18.483 9.003 1.00 50.62 91 PRO A CA 1
ATOM 688 C C . PRO A 1 91 ? -3.865 18.634 10.218 1.00 50.62 91 PRO A C 1
ATOM 690 O O . PRO A 1 91 ? -4.144 17.642 10.897 1.00 50.62 91 PRO A O 1
ATOM 693 N N . LYS A 1 92 ? -4.269 19.881 10.515 1.00 47.12 92 LYS A N 1
ATOM 694 C CA . LYS A 1 92 ? -5.178 20.207 11.621 1.00 47.12 92 LYS A CA 1
ATOM 695 C C . LYS A 1 92 ? -6.315 19.197 11.574 1.00 47.12 92 LYS A C 1
ATOM 697 O O . LYS A 1 92 ? -7.053 19.182 10.594 1.00 47.12 92 LYS A O 1
ATOM 702 N N . GLY A 1 93 ? -6.361 18.314 12.576 1.00 49.09 93 GLY A N 1
ATOM 703 C CA . GLY A 1 93 ? -7.214 17.136 12.521 1.00 49.09 93 GLY A CA 1
ATOM 704 C C . GLY A 1 93 ? -8.630 17.563 12.185 1.00 49.09 93 GLY A C 1
ATOM 705 O O . GLY A 1 93 ? -9.163 18.454 12.851 1.00 49.09 93 GLY A O 1
ATOM 706 N N . ASP A 1 94 ? -9.197 16.972 11.133 1.00 48.19 94 ASP A N 1
ATOM 707 C CA . ASP A 1 94 ? -10.566 17.249 10.721 1.00 48.19 94 ASP A CA 1
ATOM 708 C C . ASP A 1 94 ? -11.465 16.933 11.920 1.00 48.19 94 ASP A C 1
ATOM 710 O O . ASP A 1 94 ? -11.677 15.778 12.305 1.00 48.19 94 ASP A O 1
ATOM 714 N N . GLY A 1 95 ? -11.888 17.989 12.612 1.00 42.44 95 GLY A N 1
ATOM 715 C CA . GLY A 1 95 ? -12.661 17.883 13.833 1.00 42.44 95 GLY A CA 1
ATOM 716 C C . GLY A 1 95 ? -13.957 17.152 13.523 1.00 42.44 95 GLY A C 1
ATOM 717 O O . GLY A 1 95 ? -14.771 17.647 12.756 1.00 42.44 95 GLY A O 1
ATOM 718 N N . ALA A 1 96 ? -14.129 15.966 14.107 1.00 43.66 96 ALA A N 1
ATOM 719 C CA . ALA A 1 96 ? -15.373 15.194 14.115 1.00 43.66 96 ALA A CA 1
ATOM 720 C C . ALA A 1 96 ? -16.018 14.876 12.747 1.00 43.66 96 ALA A C 1
ATOM 722 O O . ALA A 1 96 ? -17.125 14.335 12.733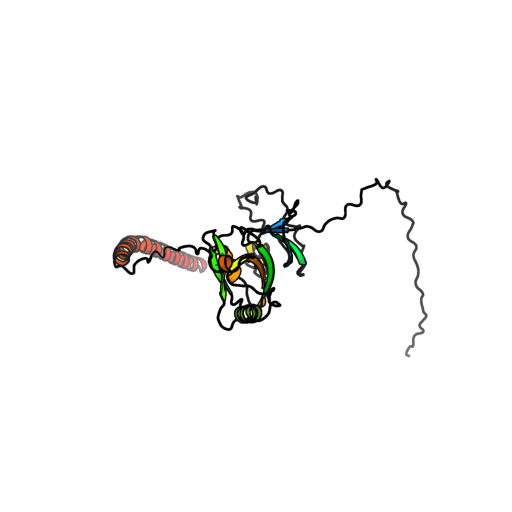 1.00 43.66 96 ALA A O 1
ATOM 723 N N . SER A 1 97 ? -15.367 15.145 11.608 1.00 47.06 97 SER A N 1
ATOM 724 C CA . SER A 1 97 ? -15.960 14.815 10.316 1.00 47.06 97 SER A CA 1
ATOM 725 C C . SER A 1 97 ? -15.943 13.294 10.135 1.00 47.06 97 SER A C 1
ATOM 727 O O . SER A 1 97 ? -14.920 12.610 10.207 1.00 47.06 97 SER A O 1
ATOM 729 N N . ASN A 1 98 ? -17.137 12.726 9.973 1.00 52.16 98 ASN A N 1
ATOM 730 C CA . ASN A 1 98 ? -17.320 11.307 9.674 1.00 52.16 98 ASN A CA 1
ATOM 731 C C . ASN A 1 98 ? -17.029 10.982 8.202 1.00 52.16 98 ASN A C 1
ATOM 733 O O . ASN A 1 98 ? -17.166 9.830 7.803 1.00 52.16 98 ASN A O 1
ATOM 737 N N . SER A 1 99 ? -16.653 11.984 7.412 1.00 61.72 99 SER A N 1
ATOM 738 C CA . SER A 1 99 ? -16.486 11.883 5.974 1.00 61.72 99 SER A CA 1
ATOM 739 C C . SER A 1 99 ? -15.071 11.462 5.606 1.00 61.72 99 SER A C 1
ATOM 741 O O . SER A 1 99 ? -14.083 11.981 6.125 1.00 61.72 99 SER A O 1
ATOM 743 N N . THR A 1 100 ? -14.986 10.542 4.657 1.00 71.69 100 THR A N 1
ATOM 744 C CA . THR A 1 100 ? -13.777 10.319 3.875 1.00 71.69 100 THR A CA 1
ATOM 745 C C . THR A 1 100 ? -13.463 11.585 3.078 1.00 71.69 100 THR A C 1
ATOM 747 O O . THR A 1 100 ? -14.343 12.136 2.420 1.00 71.69 100 THR A O 1
ATOM 750 N N . THR A 1 101 ? -12.218 12.044 3.148 1.00 78.56 101 THR A N 1
ATOM 751 C CA . THR A 1 101 ? -11.723 13.214 2.421 1.00 78.56 101 THR A CA 1
ATOM 752 C C . THR A 1 101 ? -10.694 12.749 1.403 1.00 78.56 101 THR A C 1
ATOM 754 O O . THR A 1 101 ? -9.734 12.053 1.753 1.00 78.56 101 THR A O 1
ATOM 757 N N . GLN A 1 102 ? -10.872 13.158 0.150 1.00 85.19 102 GLN A N 1
ATOM 758 C CA . GLN A 1 102 ? -9.874 12.941 -0.887 1.00 85.19 102 GLN A CA 1
ATOM 759 C C . GLN A 1 102 ? -8.655 13.830 -0.617 1.00 85.19 102 GLN A C 1
ATOM 761 O O . GLN A 1 102 ? -8.778 15.052 -0.534 1.00 85.19 102 GLN A O 1
ATOM 766 N N . ARG A 1 103 ? -7.478 13.220 -0.468 1.00 86.00 103 ARG A N 1
ATOM 767 C CA . ARG A 1 103 ? -6.202 13.911 -0.235 1.00 86.00 103 ARG A CA 1
ATOM 768 C C . ARG A 1 103 ? -5.208 13.570 -1.336 1.00 86.00 103 ARG A C 1
ATOM 770 O O . ARG A 1 103 ? -5.190 12.445 -1.828 1.00 86.00 103 ARG A O 1
ATOM 777 N N . THR A 1 104 ? -4.384 14.541 -1.715 1.00 90.31 104 THR A N 1
ATOM 778 C CA . THR A 1 104 ? -3.332 14.356 -2.721 1.00 90.31 104 THR A CA 1
ATOM 779 C C . THR A 1 104 ? -2.032 13.991 -2.023 1.00 90.31 104 THR A C 1
ATOM 781 O O . THR A 1 104 ? -1.444 14.829 -1.344 1.00 90.31 104 THR A O 1
ATOM 784 N N . TYR A 1 105 ? -1.592 12.751 -2.194 1.00 89.81 105 TYR A N 1
ATOM 785 C CA . TYR A 1 105 ? -0.310 12.271 -1.700 1.00 89.81 105 TYR A CA 1
ATOM 786 C C . TYR A 1 105 ? 0.750 12.316 -2.796 1.00 89.81 105 TYR A C 1
ATOM 788 O O . TYR A 1 105 ? 0.444 12.155 -3.978 1.00 89.81 105 TYR A O 1
ATOM 796 N N . VAL A 1 106 ? 1.986 12.554 -2.387 1.00 91.88 106 VAL A N 1
ATOM 797 C CA . VAL A 1 106 ? 3.148 12.728 -3.250 1.00 91.88 106 VAL A CA 1
ATOM 798 C C . VAL A 1 106 ? 4.108 11.573 -3.013 1.00 91.88 106 VAL A C 1
ATOM 800 O O . VAL A 1 106 ? 4.451 11.276 -1.870 1.00 91.88 106 VAL A O 1
ATOM 803 N N . PHE A 1 107 ? 4.530 10.937 -4.102 1.00 91.31 107 PHE A N 1
ATOM 804 C CA . PHE A 1 107 ? 5.439 9.797 -4.100 1.00 91.31 107 PHE A CA 1
ATOM 805 C C . PHE A 1 107 ? 6.604 10.071 -5.047 1.00 91.31 107 PHE A C 1
ATOM 807 O O . PHE A 1 107 ? 6.401 10.264 -6.248 1.00 91.31 107 PHE A O 1
ATOM 814 N N . ASP A 1 108 ? 7.821 10.077 -4.512 1.00 90.19 108 ASP A N 1
ATOM 815 C CA . ASP A 1 108 ? 9.038 10.082 -5.328 1.00 90.19 108 ASP A CA 1
ATOM 816 C C . ASP A 1 108 ? 9.301 8.673 -5.860 1.00 90.19 108 ASP A C 1
ATOM 818 O O . ASP A 1 108 ? 8.985 7.702 -5.178 1.00 90.19 108 ASP A O 1
ATOM 822 N N . THR A 1 109 ? 9.872 8.538 -7.053 1.00 88.12 109 THR A N 1
ATOM 823 C CA . THR A 1 109 ? 10.267 7.238 -7.624 1.00 88.12 109 THR A CA 1
ATOM 824 C C . THR A 1 109 ? 11.418 6.631 -6.825 1.00 88.12 109 THR A C 1
ATOM 826 O O . THR A 1 109 ? 12.400 7.324 -6.557 1.00 88.12 109 THR A O 1
ATOM 829 N N . THR A 1 110 ? 11.313 5.354 -6.454 1.00 86.38 110 THR A N 1
ATOM 830 C CA . THR A 1 110 ? 12.336 4.659 -5.648 1.00 86.38 110 THR A CA 1
ATOM 831 C C . THR A 1 110 ? 13.089 3.585 -6.419 1.00 86.38 110 THR A C 1
ATOM 833 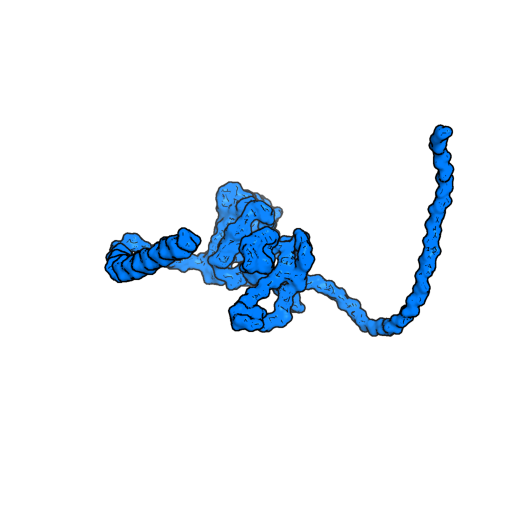O O . THR A 1 110 ? 14.150 3.142 -5.969 1.00 86.38 110 THR A O 1
ATOM 836 N N . LEU A 1 111 ? 12.553 3.131 -7.551 1.00 87.25 111 LEU A N 1
ATOM 837 C CA . LEU A 1 111 ? 13.206 2.144 -8.402 1.00 87.25 111 LEU A CA 1
ATOM 838 C C . LEU A 1 111 ? 14.293 2.786 -9.268 1.00 87.25 111 LEU A C 1
ATOM 840 O O . LEU A 1 111 ? 14.160 3.914 -9.743 1.00 87.25 111 LEU A O 1
ATOM 844 N N . ALA A 1 112 ? 15.371 2.038 -9.504 1.00 81.06 112 ALA A N 1
ATOM 845 C CA . ALA A 1 112 ? 16.392 2.420 -10.466 1.00 81.06 112 ALA A CA 1
ATOM 846 C C . ALA A 1 112 ? 15.854 2.190 -11.890 1.00 81.06 112 ALA A C 1
ATOM 848 O O . ALA A 1 112 ? 15.636 1.053 -12.312 1.00 81.06 112 ALA A O 1
ATOM 849 N N . GLY A 1 113 ? 15.616 3.274 -12.631 1.00 83.31 113 GLY A N 1
ATOM 850 C CA . GLY A 1 113 ? 15.155 3.236 -14.023 1.00 83.31 113 GLY A CA 1
ATOM 851 C C . GLY A 1 113 ? 13.790 3.887 -14.233 1.00 83.31 113 GLY A C 1
ATOM 852 O O . GLY A 1 113 ? 13.295 4.624 -13.384 1.00 83.31 113 GLY A O 1
ATOM 853 N N . ALA A 1 114 ? 13.197 3.652 -15.403 1.00 87.12 114 ALA A N 1
ATOM 854 C CA . ALA A 1 114 ? 11.859 4.148 -15.699 1.00 87.12 114 ALA A CA 1
ATOM 855 C C . ALA A 1 114 ? 10.835 3.379 -14.854 1.00 87.12 114 ALA A C 1
ATOM 857 O O . ALA A 1 114 ? 10.704 2.169 -15.013 1.00 87.12 114 ALA A O 1
ATOM 858 N N . SER A 1 115 ? 10.110 4.074 -13.980 1.00 91.44 115 SER A N 1
ATOM 859 C CA . SER A 1 115 ? 9.037 3.500 -13.166 1.00 91.44 115 SER A CA 1
ATOM 860 C C . SER A 1 115 ? 7.771 4.355 -13.223 1.00 91.44 115 SER A C 1
ATOM 862 O O . SER A 1 115 ? 7.801 5.534 -13.583 1.00 91.44 115 SER A O 1
ATOM 864 N N . GLU A 1 116 ? 6.634 3.744 -12.896 1.00 91.81 116 GLU A N 1
ATOM 865 C CA . GLU A 1 116 ? 5.329 4.403 -12.834 1.00 91.81 116 GLU A CA 1
ATOM 866 C C . GLU A 1 116 ? 4.680 4.137 -11.473 1.00 91.81 116 GLU A C 1
ATOM 868 O O . GLU A 1 116 ? 4.522 2.985 -11.064 1.00 91.81 116 GLU A O 1
ATOM 873 N N . VAL A 1 117 ? 4.269 5.200 -10.775 1.00 92.44 117 VAL A N 1
ATOM 874 C CA . VAL A 1 117 ? 3.484 5.077 -9.540 1.00 92.44 117 VAL A CA 1
ATOM 875 C C . VAL A 1 117 ? 1.996 5.073 -9.889 1.00 92.44 117 VAL A C 1
ATOM 877 O O . VAL A 1 117 ? 1.489 6.000 -10.519 1.00 92.44 117 VAL A O 1
ATOM 880 N N . LEU A 1 118 ? 1.283 4.040 -9.452 1.00 91.81 118 LEU A N 1
ATOM 881 C CA . LEU A 1 118 ? -0.109 3.767 -9.798 1.00 91.81 118 LEU A CA 1
ATOM 882 C C . LEU A 1 118 ? -0.952 3.481 -8.554 1.00 91.81 118 LEU A C 1
ATOM 884 O O . LEU A 1 118 ? -0.470 2.920 -7.578 1.00 91.81 118 LEU A O 1
ATOM 888 N N . SER A 1 119 ? -2.232 3.853 -8.576 1.00 92.88 119 SER A N 1
ATOM 889 C CA . SER A 1 119 ? -3.176 3.503 -7.513 1.00 92.88 119 SER A CA 1
ATOM 890 C C . SER A 1 119 ? -4.123 2.397 -7.963 1.00 92.88 119 SER A C 1
ATOM 892 O O . SER A 1 119 ? -4.764 2.486 -9.009 1.00 92.88 119 SER A O 1
ATOM 894 N N . VAL A 1 120 ? -4.228 1.346 -7.153 1.00 92.12 120 VAL A N 1
ATOM 895 C CA . VAL A 1 120 ? -5.096 0.191 -7.401 1.00 92.12 120 VAL A CA 1
ATOM 896 C C . VAL A 1 120 ? -6.030 0.041 -6.221 1.00 92.12 120 VAL A C 1
ATOM 898 O O . VAL A 1 120 ? -5.587 -0.109 -5.088 1.00 92.12 120 VAL A O 1
ATOM 901 N N . THR A 1 121 ? -7.334 0.074 -6.471 1.00 91.12 121 THR A N 1
ATOM 902 C CA . THR A 1 121 ? -8.329 -0.191 -5.429 1.00 91.12 121 THR A CA 1
ATOM 903 C C . THR A 1 121 ? -8.851 -1.610 -5.582 1.00 91.12 121 THR A C 1
ATOM 905 O O . THR A 1 121 ? -9.373 -1.966 -6.634 1.00 91.12 121 THR A O 1
ATOM 908 N N . ALA A 1 122 ? -8.705 -2.412 -4.531 1.00 88.94 122 ALA A N 1
ATOM 909 C CA . ALA A 1 122 ? -9.093 -3.814 -4.499 1.00 88.94 122 ALA A CA 1
ATOM 910 C C . ALA A 1 122 ? -10.052 -4.096 -3.334 1.00 88.94 122 ALA A C 1
ATOM 912 O O . ALA A 1 122 ? -10.013 -3.445 -2.284 1.00 88.94 122 ALA A O 1
ATOM 913 N N . ALA A 1 123 ? -10.928 -5.081 -3.522 1.00 89.62 123 ALA A N 1
ATOM 914 C CA . ALA A 1 123 ? -11.783 -5.587 -2.457 1.00 89.62 123 ALA A CA 1
ATOM 915 C C . ALA A 1 123 ? -10.974 -6.428 -1.452 1.00 89.62 123 ALA A C 1
ATOM 917 O O . ALA A 1 123 ? -9.866 -6.882 -1.733 1.00 89.62 123 ALA A O 1
ATOM 918 N N . ARG A 1 124 ? -11.537 -6.632 -0.257 1.00 88.38 124 ARG A N 1
ATOM 919 C CA . ARG A 1 124 ? -11.022 -7.593 0.729 1.00 88.38 124 ARG A CA 1
ATOM 920 C C . ARG A 1 124 ? -11.833 -8.896 0.627 1.00 88.38 124 ARG A C 1
ATOM 922 O O . ARG A 1 124 ? -13.054 -8.795 0.514 1.00 88.38 124 ARG A O 1
ATOM 929 N N . PRO A 1 125 ? -11.221 -10.088 0.758 1.00 90.25 125 PRO A N 1
ATOM 930 C CA . PRO A 1 125 ? -9.792 -10.341 0.968 1.00 90.25 125 PRO A CA 1
ATOM 931 C C . PRO A 1 125 ? -8.942 -9.970 -0.258 1.00 90.25 125 PRO A C 1
ATOM 933 O O . PRO A 1 125 ? -9.364 -10.173 -1.388 1.00 90.25 125 PRO A O 1
ATOM 936 N N . LEU A 1 126 ? -7.742 -9.430 -0.015 1.00 90.44 126 LEU A N 1
ATOM 937 C CA . LEU A 1 126 ? -6.870 -8.884 -1.065 1.00 90.44 126 LEU A CA 1
ATOM 938 C C . LEU A 1 126 ? -6.456 -9.922 -2.114 1.00 90.44 126 LEU A C 1
ATOM 940 O O . LEU A 1 126 ? -6.429 -9.617 -3.300 1.00 90.44 126 LEU A O 1
ATOM 944 N N . GLY A 1 127 ? -6.096 -11.132 -1.678 1.00 92.62 127 GLY A N 1
ATOM 945 C CA . GLY A 1 127 ? -5.609 -12.183 -2.577 1.00 92.62 127 GLY A CA 1
ATOM 946 C C . GLY A 1 127 ? -4.243 -11.903 -3.217 1.00 92.62 127 GLY A C 1
ATOM 947 O O . GLY A 1 127 ? -3.908 -12.544 -4.208 1.00 92.62 127 GLY A O 1
ATOM 948 N N . ILE A 1 128 ? -3.465 -10.969 -2.665 1.00 95.25 128 ILE A N 1
ATOM 949 C CA . ILE A 1 128 ? -2.103 -10.631 -3.097 1.00 95.25 128 ILE A CA 1
ATOM 950 C C . ILE A 1 128 ? -1.124 -11.151 -2.044 1.00 95.25 128 ILE A C 1
ATOM 952 O O . ILE A 1 128 ? -1.346 -10.948 -0.849 1.00 95.25 128 ILE A O 1
ATOM 956 N N . ILE A 1 129 ? -0.064 -11.813 -2.494 1.00 94.62 129 ILE A N 1
ATOM 957 C CA . ILE A 1 129 ? 1.047 -12.290 -1.676 1.00 94.62 129 ILE A CA 1
ATOM 958 C C . ILE A 1 129 ? 2.172 -11.269 -1.804 1.00 94.62 129 ILE A C 1
ATOM 960 O O . ILE A 1 129 ? 2.621 -10.956 -2.908 1.00 94.62 129 ILE A O 1
ATOM 964 N N . PHE A 1 130 ? 2.592 -10.738 -0.664 1.00 95.31 130 PHE A N 1
ATOM 965 C CA . PHE A 1 130 ? 3.683 -9.783 -0.561 1.00 95.31 130 PHE A CA 1
ATOM 966 C C . PHE A 1 130 ? 4.867 -10.442 0.148 1.00 95.31 130 PHE A C 1
ATOM 968 O O . PHE A 1 130 ? 4.661 -11.216 1.082 1.00 95.31 130 PHE A O 1
ATOM 975 N N . GLU A 1 131 ? 6.075 -10.107 -0.286 1.00 93.94 131 GLU A N 1
ATOM 976 C CA . GLU A 1 131 ? 7.349 -10.554 0.291 1.00 93.94 131 GLU A CA 1
ATOM 977 C C . GLU A 1 131 ? 8.288 -9.347 0.440 1.00 93.94 131 GLU A C 1
ATOM 979 O O . GLU A 1 131 ? 8.056 -8.302 -0.183 1.00 93.94 131 GLU A O 1
ATOM 984 N N . ASP A 1 132 ? 9.326 -9.465 1.268 1.00 93.00 132 ASP A N 1
ATOM 985 C CA . ASP A 1 132 ? 10.338 -8.427 1.426 1.00 93.00 132 ASP A CA 1
ATOM 986 C C . ASP A 1 132 ? 11.516 -8.596 0.454 1.00 93.00 132 ASP A C 1
ATOM 988 O O . ASP A 1 132 ? 12.100 -9.665 0.281 1.00 93.00 132 ASP A O 1
ATOM 992 N N . ASP A 1 133 ? 11.850 -7.491 -0.205 1.00 90.81 133 ASP A N 1
ATOM 993 C CA . ASP A 1 133 ? 13.036 -7.305 -1.040 1.00 90.81 133 ASP A CA 1
ATOM 994 C C . ASP A 1 133 ? 14.309 -7.296 -0.185 1.00 90.81 133 ASP A C 1
ATOM 996 O O . ASP A 1 133 ? 14.273 -6.947 0.999 1.00 90.81 133 ASP A O 1
ATOM 1000 N N . ALA A 1 134 ? 15.454 -7.603 -0.794 1.00 88.12 134 ALA A N 1
ATOM 1001 C CA . ALA A 1 134 ? 16.769 -7.401 -0.192 1.00 88.12 134 ALA A CA 1
ATOM 1002 C C . ALA A 1 134 ? 16.978 -5.940 0.257 1.00 88.12 134 ALA A C 1
ATOM 1004 O O . ALA A 1 134 ? 17.633 -5.687 1.267 1.00 88.12 134 ALA A O 1
ATOM 1005 N N . ASP A 1 135 ? 16.337 -4.989 -0.431 1.00 86.25 135 ASP A N 1
ATOM 1006 C CA . ASP A 1 135 ? 16.298 -3.566 -0.063 1.00 86.25 135 ASP A CA 1
ATOM 1007 C C . ASP A 1 135 ? 15.314 -3.243 1.087 1.00 86.25 135 ASP A C 1
ATOM 1009 O O . ASP A 1 135 ? 15.082 -2.075 1.408 1.00 86.25 135 ASP A O 1
ATOM 1013 N N . GLY A 1 136 ? 14.677 -4.252 1.692 1.00 86.06 136 GLY A N 1
ATOM 1014 C CA . GLY A 1 136 ? 13.710 -4.100 2.785 1.00 86.06 136 GLY A CA 1
ATOM 1015 C C . GLY A 1 136 ? 12.346 -3.547 2.357 1.00 86.06 136 GLY A C 1
ATOM 1016 O O . GLY A 1 136 ? 11.570 -3.098 3.199 1.00 86.06 136 GLY A O 1
ATOM 1017 N N . ARG A 1 137 ? 12.044 -3.553 1.054 1.00 91.31 137 ARG A N 1
ATOM 1018 C CA . ARG A 1 137 ? 10.787 -3.045 0.482 1.00 91.31 137 ARG A CA 1
ATOM 1019 C C . ARG A 1 137 ? 9.780 -4.174 0.304 1.00 91.31 137 ARG A C 1
ATOM 1021 O O . ARG A 1 137 ? 10.146 -5.270 -0.092 1.00 91.31 137 ARG A O 1
ATOM 1028 N N . ALA A 1 138 ? 8.498 -3.901 0.517 1.00 94.06 138 ALA A N 1
ATOM 1029 C CA . ALA A 1 138 ? 7.451 -4.882 0.246 1.00 94.06 138 ALA A CA 1
ATOM 1030 C C . ALA A 1 138 ? 7.160 -4.965 -1.261 1.00 94.06 138 ALA A C 1
ATOM 1032 O O . ALA A 1 138 ? 6.798 -3.959 -1.876 1.00 94.06 138 ALA A O 1
ATOM 1033 N N . ARG A 1 139 ? 7.260 -6.154 -1.856 1.00 94.88 139 ARG A N 1
ATOM 1034 C CA . ARG A 1 139 ? 6.946 -6.407 -3.270 1.00 94.88 139 ARG A CA 1
ATOM 1035 C C . ARG A 1 139 ? 5.834 -7.420 -3.438 1.00 94.88 139 ARG A C 1
ATOM 1037 O O . ARG A 1 139 ? 5.657 -8.313 -2.617 1.00 94.88 139 ARG A O 1
ATOM 1044 N N . VAL A 1 140 ? 5.084 -7.289 -4.528 1.00 95.62 140 VAL A N 1
ATOM 1045 C CA . VAL A 1 140 ? 4.095 -8.286 -4.942 1.00 95.62 140 VAL A CA 1
ATOM 1046 C C . VAL A 1 140 ? 4.833 -9.519 -5.464 1.00 95.62 140 VAL A C 1
ATOM 1048 O O . VAL A 1 140 ? 5.379 -9.500 -6.566 1.00 95.62 140 VAL A O 1
ATOM 1051 N N . ALA A 1 141 ? 4.839 -10.593 -4.683 1.00 94.50 141 ALA A N 1
ATOM 1052 C CA . ALA A 1 141 ? 5.485 -11.846 -5.053 1.00 94.50 141 ALA A CA 1
ATOM 1053 C C . ALA A 1 141 ? 4.577 -12.701 -5.941 1.00 94.50 141 ALA A C 1
ATOM 1055 O O . ALA A 1 141 ? 4.978 -13.145 -7.018 1.00 94.50 141 ALA A O 1
ATOM 1056 N N . ASP A 1 142 ? 3.330 -12.901 -5.509 1.00 94.94 142 ASP A N 1
ATOM 1057 C CA . ASP A 1 142 ? 2.361 -13.714 -6.238 1.00 94.94 142 ASP A CA 1
ATOM 1058 C C . ASP A 1 142 ? 0.906 -13.377 -5.854 1.00 94.94 142 ASP A C 1
ATOM 1060 O O . ASP A 1 142 ? 0.635 -12.445 -5.098 1.00 94.94 142 ASP A O 1
ATOM 1064 N N . PHE A 1 143 ? -0.055 -14.133 -6.379 1.00 95.12 143 PHE A N 1
ATOM 1065 C CA . PHE A 1 143 ? -1.478 -14.000 -6.114 1.00 95.12 143 PHE A CA 1
ATOM 1066 C C . PHE A 1 143 ? -2.068 -15.319 -5.627 1.00 95.12 143 PHE A C 1
ATOM 1068 O O . PHE A 1 143 ? -1.730 -16.404 -6.097 1.00 95.12 143 PHE A O 1
ATOM 1075 N N . VAL A 1 144 ? -3.032 -15.226 -4.714 1.00 95.12 144 VAL A N 1
ATOM 1076 C CA . VAL A 1 144 ? -3.793 -16.393 -4.265 1.00 95.12 144 VAL A CA 1
ATOM 1077 C C . VAL A 1 144 ? -4.670 -16.877 -5.417 1.00 95.12 144 VAL A C 1
ATOM 1079 O O . VAL A 1 144 ? -5.493 -16.120 -5.944 1.00 95.12 144 VAL A O 1
ATOM 1082 N N . LYS A 1 145 ? -4.525 -18.148 -5.804 1.00 92.44 145 LYS A N 1
ATOM 1083 C CA . LYS A 1 145 ? -5.286 -18.750 -6.906 1.00 92.44 145 LYS A CA 1
ATOM 1084 C C . LYS A 1 145 ? -6.797 -18.614 -6.678 1.00 92.44 145 LYS A C 1
ATOM 1086 O O . LYS A 1 145 ? -7.305 -18.946 -5.611 1.00 92.44 145 LYS A O 1
ATOM 1091 N N . GLY A 1 146 ? -7.516 -18.138 -7.695 1.00 91.00 146 GLY A N 1
ATOM 1092 C CA . GLY A 1 146 ? -8.968 -17.922 -7.643 1.00 91.00 146 GLY A CA 1
ATOM 1093 C C . GLY A 1 146 ? -9.408 -16.599 -7.000 1.00 91.00 146 GLY A C 1
ATOM 1094 O O . GLY A 1 146 ? -10.597 -16.283 -7.025 1.00 91.00 146 GLY A O 1
ATOM 1095 N N . SER A 1 147 ? -8.478 -15.798 -6.470 1.00 92.62 147 SER A N 1
ATOM 1096 C CA . SER A 1 147 ? -8.790 -14.466 -5.941 1.00 92.62 147 SER A CA 1
ATOM 1097 C C . SER A 1 147 ? -9.175 -13.464 -7.037 1.00 92.62 147 SER A C 1
ATOM 1099 O O . SER A 1 147 ? -8.901 -13.667 -8.223 1.00 92.62 147 SER A O 1
ATOM 1101 N N . ASP A 1 148 ? -9.807 -12.355 -6.640 1.00 90.81 148 ASP A N 1
ATOM 1102 C CA . ASP A 1 148 ? -10.076 -11.228 -7.543 1.00 90.81 148 ASP A CA 1
ATOM 1103 C C . ASP A 1 148 ? -8.779 -10.627 -8.099 1.00 90.81 148 ASP A C 1
ATOM 1105 O O . ASP A 1 148 ? -8.720 -10.289 -9.279 1.00 90.81 148 ASP A O 1
ATOM 1109 N N . ALA A 1 149 ? -7.724 -10.550 -7.280 1.00 91.38 149 ALA A N 1
ATOM 1110 C CA . ALA A 1 149 ? -6.423 -10.048 -7.708 1.00 91.38 149 ALA A CA 1
ATOM 1111 C C . ALA A 1 149 ? -5.767 -10.954 -8.759 1.00 91.38 149 ALA A C 1
ATOM 1113 O O . ALA A 1 149 ? -5.292 -10.447 -9.773 1.00 91.38 149 ALA A O 1
ATOM 1114 N N . ALA A 1 150 ? -5.813 -12.279 -8.569 1.00 91.88 150 ALA A N 1
ATOM 1115 C CA . ALA A 1 150 ? -5.325 -13.236 -9.564 1.00 91.88 150 ALA A CA 1
ATOM 1116 C C . ALA A 1 150 ? -6.083 -13.089 -10.890 1.00 91.88 150 ALA A C 1
ATOM 1118 O O . ALA A 1 150 ? -5.468 -12.910 -11.937 1.00 91.88 150 ALA A O 1
ATOM 1119 N N . ARG A 1 151 ? -7.423 -13.048 -10.840 1.00 90.56 151 ARG A N 1
ATOM 1120 C CA . ARG A 1 151 ? -8.255 -12.849 -12.037 1.00 90.56 151 ARG A CA 1
ATOM 1121 C C . ARG A 1 151 ? -7.960 -11.525 -12.739 1.00 90.56 151 ARG A C 1
ATOM 1123 O O . ARG A 1 151 ? -7.890 -11.491 -13.963 1.00 90.56 151 ARG A O 1
ATOM 1130 N N . ALA A 1 152 ? -7.778 -10.440 -11.988 1.00 89.00 152 ALA A N 1
ATOM 1131 C CA . ALA A 1 152 ? -7.435 -9.139 -12.554 1.00 89.00 152 ALA A CA 1
ATOM 1132 C C . ALA A 1 152 ? -6.060 -9.157 -13.240 1.00 89.00 152 ALA A C 1
ATOM 1134 O O . ALA A 1 152 ? -5.921 -8.600 -14.328 1.00 89.00 152 ALA A O 1
ATOM 1135 N N . ASN A 1 153 ? -5.070 -9.824 -12.640 1.00 89.25 153 ASN A N 1
ATOM 1136 C CA . ASN A 1 153 ? -3.744 -9.993 -13.226 1.00 89.25 153 ASN A CA 1
ATOM 1137 C C . ASN A 1 153 ? -3.784 -10.854 -14.504 1.00 89.25 153 ASN A C 1
ATOM 1139 O O . ASN A 1 153 ? -3.180 -10.479 -15.508 1.00 89.25 153 ASN A O 1
ATOM 1143 N N . ASP A 1 154 ? -4.551 -11.947 -14.508 1.00 88.62 154 ASP A N 1
ATOM 1144 C CA . ASP A 1 154 ? -4.726 -12.810 -15.685 1.00 88.62 154 ASP A CA 1
ATOM 1145 C C . ASP A 1 154 ? -5.397 -12.051 -16.841 1.00 88.62 154 ASP A C 1
ATOM 1147 O O . ASP A 1 154 ? -4.939 -12.093 -17.983 1.00 88.62 154 ASP A O 1
ATOM 1151 N N . VAL A 1 155 ? -6.446 -11.276 -16.547 1.00 87.88 155 VAL A N 1
ATOM 1152 C CA . VAL A 1 155 ? -7.113 -10.418 -17.541 1.00 87.88 155 VAL A CA 1
ATOM 1153 C C . VAL A 1 155 ? -6.162 -9.341 -18.070 1.00 87.88 155 VAL A C 1
ATOM 1155 O O . VAL A 1 155 ? -6.142 -9.071 -19.272 1.00 87.88 155 VAL A O 1
ATOM 1158 N N . ALA A 1 156 ? -5.341 -8.746 -17.202 1.00 85.50 156 ALA A N 1
ATOM 1159 C CA . ALA A 1 156 ? -4.353 -7.746 -17.597 1.00 85.50 156 ALA A CA 1
ATOM 1160 C C . ALA A 1 156 ? -3.224 -8.311 -18.469 1.00 85.50 156 ALA A C 1
ATOM 1162 O O . ALA A 1 156 ? -2.627 -7.562 -19.244 1.00 85.50 156 ALA A O 1
ATOM 1163 N N . ALA A 1 157 ? -2.931 -9.610 -18.364 1.00 82.19 157 ALA A N 1
ATOM 1164 C CA . ALA A 1 157 ? -1.994 -10.288 -19.254 1.00 82.19 157 ALA A CA 1
ATOM 1165 C C . ALA A 1 157 ? -2.576 -10.485 -20.664 1.00 82.19 157 ALA A C 1
ATOM 1167 O O . ALA A 1 157 ? -1.834 -10.445 -21.643 1.00 82.19 157 ALA A O 1
ATOM 1168 N N . LEU A 1 158 ? -3.898 -10.658 -20.775 1.00 83.38 158 LEU A N 1
ATOM 1169 C CA . LEU A 1 158 ? -4.591 -10.859 -22.051 1.00 83.38 158 LEU A CA 1
ATOM 1170 C C . LEU A 1 158 ? -4.884 -9.549 -22.793 1.00 83.38 158 LEU A C 1
ATOM 1172 O O . LEU A 1 158 ? -4.952 -9.549 -24.021 1.00 83.38 158 LEU A O 1
ATOM 1176 N N . ALA A 1 159 ? -5.077 -8.439 -22.072 1.00 74.62 159 ALA A N 1
ATOM 1177 C CA . ALA A 1 159 ? -5.429 -7.160 -22.678 1.00 74.62 159 ALA A CA 1
ATOM 1178 C C . ALA A 1 159 ? -4.712 -5.959 -22.024 1.00 74.62 159 ALA A C 1
ATOM 1180 O O . ALA A 1 159 ? -4.701 -5.824 -20.797 1.00 74.62 159 ALA A O 1
ATOM 1181 N N . PRO A 1 160 ? -4.207 -4.997 -22.823 1.00 65.00 160 PRO A N 1
ATOM 1182 C CA . PRO A 1 160 ? -3.452 -3.843 -22.322 1.00 65.00 160 PRO A CA 1
ATOM 1183 C C . PRO A 1 160 ? -4.283 -2.865 -21.473 1.00 65.00 160 PRO A C 1
ATOM 1185 O O . PRO A 1 160 ? -3.717 -1.987 -20.821 1.00 65.00 160 PRO A O 1
ATOM 1188 N N . PHE A 1 161 ? -5.611 -3.017 -21.436 1.00 57.38 161 PHE A N 1
ATOM 1189 C CA . PHE A 1 161 ? -6.514 -2.214 -20.605 1.00 57.38 161 PHE A CA 1
ATOM 1190 C C . PHE A 1 161 ? -6.375 -2.507 -19.098 1.00 57.38 161 PHE A C 1
ATOM 1192 O O . PHE A 1 161 ? -6.806 -1.703 -18.276 1.00 57.38 161 PHE A O 1
ATOM 1199 N N . GLY A 1 162 ? -5.712 -3.604 -18.707 1.00 58.09 162 GLY A N 1
ATOM 1200 C CA . GLY A 1 162 ? -5.479 -3.985 -17.309 1.00 58.09 162 GLY A CA 1
ATOM 1201 C C . GLY A 1 162 ? -4.326 -3.248 -16.615 1.00 58.09 162 GLY A C 1
ATOM 1202 O O . GLY A 1 162 ? -3.626 -3.832 -15.792 1.00 58.09 162 GLY A O 1
ATOM 1203 N N . ARG A 1 163 ? -4.060 -1.975 -16.942 1.00 63.56 163 ARG A N 1
ATOM 1204 C CA . ARG A 1 163 ? -2.997 -1.198 -16.266 1.00 63.56 163 ARG A CA 1
ATOM 1205 C C . ARG A 1 163 ? -3.274 -0.985 -14.771 1.00 63.56 163 ARG A C 1
ATOM 1207 O O . ARG A 1 163 ? -2.326 -0.863 -14.000 1.00 63.56 163 ARG A O 1
ATOM 1214 N N . GLN A 1 164 ? -4.550 -0.993 -14.379 1.00 76.81 164 GLN A N 1
ATOM 1215 C CA . GLN A 1 164 ? -5.043 -0.718 -13.024 1.00 76.81 164 GLN A CA 1
ATOM 1216 C C . GLN A 1 164 ? -5.189 -1.981 -12.152 1.00 76.81 164 GLN A C 1
ATOM 1218 O O . GLN A 1 164 ? -6.117 -2.087 -11.355 1.00 76.81 164 GLN A O 1
ATOM 1223 N N . CYS A 1 165 ? -4.296 -2.957 -12.299 1.00 88.38 165 CYS A N 1
ATOM 1224 C CA . CYS A 1 165 ? -4.191 -4.096 -11.385 1.00 88.38 165 CYS A CA 1
ATOM 1225 C C . CYS A 1 165 ? -2.791 -4.145 -10.772 1.00 88.38 165 CYS A C 1
ATOM 1227 O O . CYS A 1 165 ? -1.855 -3.575 -11.334 1.00 88.38 165 CYS A O 1
ATOM 1229 N N . ALA A 1 166 ? -2.643 -4.837 -9.643 1.00 91.94 166 ALA A N 1
ATOM 1230 C CA . ALA A 1 166 ? -1.325 -5.217 -9.146 1.00 91.94 166 ALA A CA 1
ATOM 1231 C C . ALA A 1 166 ? -0.700 -6.258 -10.089 1.00 91.94 166 ALA A C 1
ATOM 1233 O O . ALA A 1 166 ? -1.419 -7.070 -10.677 1.00 91.94 166 ALA A O 1
ATOM 1234 N N . ARG A 1 167 ? 0.624 -6.232 -10.229 1.00 91.94 167 ARG A N 1
ATOM 1235 C CA . ARG A 1 167 ? 1.422 -7.203 -10.987 1.00 91.94 167 ARG A CA 1
ATOM 1236 C C . ARG A 1 167 ? 2.560 -7.727 -10.128 1.00 91.94 167 ARG A C 1
ATOM 1238 O O . ARG A 1 167 ? 2.998 -7.048 -9.203 1.00 91.94 167 ARG A O 1
ATOM 1245 N N . ARG A 1 168 ? 3.047 -8.926 -10.455 1.00 92.50 168 ARG A N 1
ATOM 1246 C CA . ARG A 1 168 ? 4.259 -9.472 -9.832 1.00 92.50 168 ARG A CA 1
ATOM 1247 C C . ARG A 1 168 ? 5.423 -8.499 -10.035 1.00 92.50 168 ARG A C 1
ATOM 1249 O O . ARG A 1 168 ? 5.577 -7.955 -11.127 1.00 92.50 168 ARG A O 1
ATOM 1256 N N . GLY A 1 169 ? 6.189 -8.264 -8.976 1.00 92.88 169 GLY A N 1
ATOM 1257 C CA . GLY A 1 169 ? 7.317 -7.335 -8.968 1.00 92.88 169 GLY A CA 1
ATOM 1258 C C . GLY A 1 169 ? 6.996 -5.891 -8.589 1.00 92.88 169 GLY A C 1
ATOM 1259 O O . GLY A 1 169 ? 7.923 -5.145 -8.263 1.00 92.88 169 GLY A O 1
ATOM 1260 N N . ASP A 1 170 ? 5.717 -5.493 -8.593 1.00 94.88 170 ASP A N 1
ATOM 1261 C CA . ASP A 1 170 ? 5.301 -4.153 -8.170 1.00 94.88 170 ASP A CA 1
ATOM 1262 C C . ASP A 1 170 ? 5.716 -3.910 -6.702 1.00 94.88 170 ASP A C 1
ATOM 1264 O O . ASP A 1 170 ? 5.493 -4.757 -5.831 1.00 94.88 170 ASP A O 1
ATOM 1268 N N . VAL A 1 171 ? 6.291 -2.741 -6.414 1.00 95.38 171 VAL A N 1
ATOM 1269 C CA . VAL A 1 171 ? 6.706 -2.331 -5.063 1.00 95.38 171 VAL A CA 1
ATOM 1270 C C . VAL A 1 171 ? 5.551 -1.629 -4.364 1.00 95.38 171 VAL A C 1
ATOM 1272 O O . VAL A 1 171 ? 5.027 -0.637 -4.865 1.00 95.38 171 VAL A O 1
ATOM 1275 N N . LEU A 1 172 ? 5.165 -2.099 -3.183 1.00 96.56 172 LEU A N 1
ATOM 1276 C CA . LEU A 1 172 ? 4.158 -1.455 -2.349 1.00 96.56 172 LEU A CA 1
ATOM 1277 C C . LEU A 1 172 ? 4.741 -0.198 -1.695 1.00 96.56 172 LEU A C 1
ATOM 1279 O O . LEU A 1 172 ? 5.572 -0.288 -0.799 1.00 96.56 172 LEU A O 1
ATOM 1283 N N . ARG A 1 173 ? 4.254 0.973 -2.113 1.00 95.69 173 ARG A N 1
ATOM 1284 C CA . ARG A 1 173 ? 4.676 2.285 -1.588 1.00 95.69 173 ARG A CA 1
ATOM 1285 C C . ARG A 1 173 ? 3.803 2.763 -0.440 1.00 95.69 173 ARG A C 1
ATOM 1287 O O . ARG A 1 173 ? 4.265 3.334 0.543 1.00 95.69 173 ARG A O 1
ATOM 1294 N N . ALA A 1 174 ? 2.501 2.537 -0.561 1.00 95.50 174 ALA A N 1
ATOM 1295 C CA . ALA A 1 174 ? 1.534 2.863 0.474 1.00 95.50 174 ALA A CA 1
ATOM 1296 C C . ALA A 1 174 ? 0.245 2.069 0.288 1.00 95.50 174 ALA A C 1
ATOM 1298 O O . ALA A 1 174 ? -0.032 1.540 -0.785 1.00 95.50 174 ALA A O 1
ATOM 1299 N N . PHE A 1 175 ? -0.586 2.019 1.320 1.00 94.94 175 PHE A N 1
ATOM 1300 C CA . PHE A 1 175 ? -1.932 1.473 1.212 1.00 94.94 175 PHE A CA 1
ATOM 1301 C C . PHE A 1 175 ? -2.868 2.057 2.254 1.00 94.94 175 PHE A C 1
ATOM 1303 O O . PHE A 1 175 ? -2.452 2.509 3.316 1.00 94.94 175 PHE A O 1
ATOM 1310 N N . THR A 1 176 ? -4.168 2.039 1.984 1.00 91.44 176 THR A N 1
ATOM 1311 C CA . THR A 1 176 ? -5.148 2.435 2.991 1.00 91.44 176 THR A CA 1
ATOM 1312 C C . THR A 1 176 ? -5.285 1.340 4.050 1.00 91.44 176 THR A C 1
ATOM 1314 O O . THR A 1 176 ? -5.862 0.280 3.787 1.00 91.44 176 THR A O 1
ATOM 1317 N N . ALA A 1 177 ? -4.781 1.605 5.249 1.00 89.62 177 ALA A N 1
ATOM 1318 C CA . ALA A 1 177 ? -4.863 0.735 6.411 1.00 89.62 177 ALA A CA 1
ATOM 1319 C C . ALA A 1 177 ? -6.000 1.168 7.343 1.00 89.62 177 ALA A C 1
ATOM 1321 O O . ALA A 1 177 ? -6.446 2.319 7.330 1.00 89.62 177 ALA A O 1
ATOM 1322 N N . THR A 1 178 ? -6.470 0.242 8.176 1.00 84.88 178 THR A N 1
ATOM 1323 C CA . THR A 1 178 ? -7.454 0.567 9.210 1.00 84.88 178 THR A CA 1
ATOM 1324 C C . THR A 1 178 ? -6.743 0.843 10.526 1.00 84.88 178 THR A C 1
ATOM 1326 O O . THR A 1 178 ? -5.968 0.020 11.002 1.00 84.88 178 THR A O 1
ATOM 1329 N N . GLN A 1 179 ? -7.058 1.971 11.154 1.00 80.75 179 GLN A N 1
ATOM 1330 C CA . GLN A 1 179 ? -6.655 2.296 12.516 1.00 80.75 179 GLN A CA 1
ATOM 1331 C C . GLN A 1 179 ? -7.855 2.342 13.440 1.00 80.75 179 GLN A C 1
ATOM 1333 O O . GLN A 1 179 ? -8.931 2.810 13.073 1.00 80.75 179 GLN A O 1
ATOM 1338 N N . VAL A 1 180 ? -7.650 1.891 14.671 1.00 77.06 180 VAL A N 1
ATOM 1339 C CA . VAL A 1 180 ? -8.634 2.026 15.736 1.00 77.06 180 VAL A CA 1
ATOM 1340 C C . VAL A 1 180 ? -8.308 3.294 16.515 1.00 77.06 180 VAL A C 1
ATOM 1342 O O . VAL A 1 180 ? -7.267 3.393 17.156 1.00 77.06 180 VAL A O 1
ATOM 1345 N N . VAL A 1 181 ? -9.190 4.283 16.427 1.00 71.81 181 VAL A N 1
ATOM 1346 C CA . VAL A 1 181 ? -9.095 5.535 17.172 1.00 71.81 181 VAL A CA 1
ATOM 1347 C C . VAL A 1 181 ? -9.920 5.397 18.442 1.00 71.81 181 VAL A C 1
ATOM 1349 O O . VAL A 1 181 ? -11.147 5.271 18.391 1.00 71.81 181 VAL A O 1
ATOM 1352 N N . TYR A 1 182 ? -9.238 5.459 19.579 1.00 67.62 182 TYR A N 1
ATOM 1353 C CA . TYR A 1 182 ? -9.860 5.492 20.896 1.00 67.62 182 TYR A CA 1
ATOM 1354 C C . TYR A 1 182 ? -10.195 6.934 21.289 1.00 67.62 182 TYR A C 1
ATOM 1356 O O . TYR A 1 182 ? -9.472 7.879 20.953 1.00 67.62 182 TYR A O 1
ATOM 1364 N N . ARG A 1 183 ? -11.303 7.123 22.011 1.00 64.25 183 ARG A N 1
ATOM 1365 C CA . ARG A 1 183 ? -11.530 8.378 22.736 1.00 64.25 183 ARG A CA 1
ATOM 1366 C C . ARG A 1 183 ? -10.614 8.420 23.955 1.00 64.25 183 ARG A C 1
ATOM 1368 O O . ARG A 1 183 ? -10.336 7.390 24.555 1.00 64.25 183 ARG A O 1
ATOM 1375 N N . THR A 1 184 ? -10.191 9.618 24.344 1.00 61.41 184 THR A N 1
ATOM 1376 C CA . THR A 1 184 ? -9.405 9.839 25.568 1.00 61.41 184 THR A CA 1
ATOM 1377 C C . THR A 1 184 ? -10.111 9.301 26.813 1.00 61.41 184 THR A C 1
ATOM 1379 O O . THR A 1 184 ? -9.450 8.776 27.699 1.00 61.41 184 THR A O 1
ATOM 1382 N N . THR A 1 185 ? -11.447 9.337 26.849 1.00 57.06 185 THR A N 1
ATOM 1383 C CA . THR A 1 185 ? -12.245 8.698 27.904 1.00 57.06 185 THR A CA 1
ATOM 1384 C C . THR A 1 185 ? -12.067 7.182 27.946 1.00 57.06 185 THR A C 1
ATOM 1386 O O . THR A 1 185 ? -11.922 6.644 29.032 1.00 57.06 185 THR A O 1
ATOM 1389 N N . ALA A 1 186 ? -11.973 6.500 26.800 1.00 57.47 186 ALA A N 1
ATOM 1390 C CA . ALA A 1 186 ? -11.829 5.042 26.747 1.00 57.47 186 ALA A CA 1
ATOM 1391 C C . ALA A 1 186 ? -10.536 4.545 27.409 1.00 57.47 186 ALA A C 1
ATOM 1393 O O . ALA A 1 186 ? -10.534 3.503 28.058 1.00 57.47 186 ALA A O 1
ATOM 1394 N N . ALA A 1 187 ? -9.451 5.314 27.286 1.00 59.19 187 ALA A N 1
ATOM 1395 C CA . ALA A 1 187 ? -8.176 5.001 27.927 1.00 59.19 187 ALA A CA 1
ATOM 1396 C C . ALA A 1 187 ? -8.203 5.196 29.455 1.00 59.19 187 ALA A C 1
ATOM 1398 O O . ALA A 1 187 ? -7.399 4.590 30.154 1.00 59.19 187 ALA A O 1
ATOM 1399 N N . LEU A 1 188 ? -9.112 6.034 29.968 1.00 60.50 188 LEU A N 1
ATOM 1400 C CA . LEU A 1 188 ? -9.191 6.391 31.388 1.00 60.50 188 LEU A CA 1
ATOM 1401 C C . LEU A 1 188 ? -10.277 5.617 32.144 1.00 60.50 188 LEU A C 1
ATOM 1403 O O . LEU A 1 188 ? -10.099 5.314 33.317 1.00 60.50 188 LEU A O 1
ATOM 1407 N N . THR A 1 189 ? -11.401 5.306 31.497 1.00 69.31 189 THR A N 1
ATOM 1408 C CA . THR A 1 189 ? -12.561 4.668 32.143 1.00 69.31 189 THR A CA 1
ATOM 1409 C C . THR A 1 189 ? -12.786 3.226 31.698 1.00 69.31 189 THR A C 1
ATOM 1411 O O . THR A 1 189 ? -13.699 2.577 32.199 1.00 69.31 189 THR A O 1
ATOM 1414 N N . GLY A 1 190 ? -12.006 2.723 30.733 1.00 68.12 190 GLY A N 1
ATOM 1415 C CA . GLY A 1 190 ? -12.242 1.420 30.100 1.00 68.12 190 GLY A CA 1
ATOM 1416 C C . GLY A 1 190 ? -13.497 1.382 29.219 1.00 68.12 190 GLY A C 1
ATOM 1417 O O . GLY A 1 190 ? -13.827 0.340 28.656 1.00 68.12 190 GLY A O 1
ATOM 1418 N N . ASP A 1 191 ? -14.196 2.511 29.071 1.00 73.69 191 ASP A N 1
ATOM 1419 C CA . ASP A 1 191 ? -15.385 2.608 28.238 1.00 73.69 191 ASP A CA 1
ATOM 1420 C C . ASP A 1 191 ? -14.997 2.679 26.758 1.00 73.69 191 ASP A C 1
ATOM 1422 O O . ASP A 1 191 ? -14.630 3.727 26.226 1.00 73.69 191 ASP A O 1
ATOM 1426 N N . LEU A 1 192 ? -15.099 1.543 26.072 1.00 68.38 192 LEU A N 1
ATOM 1427 C CA . LEU A 1 192 ? -14.829 1.446 24.640 1.00 68.38 192 LEU A CA 1
ATOM 1428 C C . LEU A 1 192 ? -15.936 2.080 23.780 1.00 68.38 192 LEU A C 1
ATOM 1430 O O . LEU A 1 192 ? -15.787 2.125 22.549 1.00 68.38 192 LEU A O 1
ATOM 1434 N N . SER A 1 193 ? -17.022 2.587 24.381 1.00 58.88 193 SER A N 1
ATOM 1435 C CA . SER A 1 193 ? -18.089 3.279 23.665 1.00 58.88 193 SER A CA 1
ATOM 1436 C C . SER A 1 193 ? -17.534 4.532 22.966 1.00 58.88 193 SER A C 1
ATOM 1438 O O . SER A 1 193 ? -16.978 5.462 23.550 1.00 58.88 193 SER A O 1
ATOM 1440 N N . GLY A 1 194 ? -17.592 4.524 21.633 1.00 64.12 194 GLY A N 1
ATOM 1441 C CA . GLY A 1 194 ? -17.005 5.576 20.797 1.00 64.12 194 GLY A CA 1
ATOM 1442 C C . GLY A 1 194 ? -15.613 5.274 20.237 1.00 64.12 194 GLY A C 1
ATOM 1443 O O . GLY A 1 194 ? -15.039 6.142 19.576 1.00 64.12 194 GLY A O 1
ATOM 1444 N N . THR A 1 195 ? -15.096 4.058 20.431 1.00 70.31 195 THR A N 1
ATOM 1445 C CA . THR A 1 195 ? -13.991 3.530 19.620 1.00 70.31 195 THR A CA 1
ATOM 1446 C C . THR A 1 195 ? -14.404 3.496 18.151 1.00 70.31 195 THR A C 1
ATOM 1448 O O . THR A 1 195 ? -15.458 2.957 17.807 1.00 70.31 195 THR A O 1
ATOM 1451 N N . LYS A 1 196 ? -13.584 4.070 17.266 1.00 75.62 196 LYS A N 1
ATOM 1452 C CA . LYS A 1 196 ? -13.906 4.181 15.839 1.00 75.62 196 LYS A CA 1
ATOM 1453 C C . LYS A 1 196 ? -12.794 3.609 14.975 1.00 75.62 196 LYS A C 1
ATOM 1455 O O . LYS A 1 196 ? -11.631 3.955 15.145 1.00 75.62 196 LYS A O 1
ATOM 1460 N N . ARG A 1 197 ? -13.163 2.785 13.994 1.00 77.75 197 ARG A N 1
ATOM 1461 C CA . ARG A 1 197 ? -12.254 2.357 12.926 1.00 77.75 197 ARG A CA 1
ATOM 1462 C C . ARG A 1 197 ? -12.202 3.439 11.849 1.00 77.75 197 ARG A C 1
ATOM 1464 O O . ARG A 1 197 ? -13.239 3.885 11.361 1.00 77.75 197 ARG A O 1
ATOM 1471 N N . VAL A 1 198 ? -11.002 3.904 11.528 1.00 79.81 198 VAL A N 1
ATOM 1472 C CA . VAL A 1 198 ? -10.745 4.956 10.542 1.00 79.81 198 VAL A CA 1
ATOM 1473 C C . VAL A 1 198 ? -9.771 4.421 9.503 1.00 79.81 198 VAL A C 1
ATOM 1475 O O . VAL A 1 198 ? -8.780 3.786 9.849 1.00 79.81 198 VAL A O 1
ATOM 1478 N N . ARG A 1 199 ? -10.054 4.688 8.228 1.00 83.88 199 ARG A N 1
ATOM 1479 C CA . ARG A 1 199 ? -9.157 4.358 7.121 1.00 83.88 199 ARG A CA 1
ATOM 1480 C C . ARG A 1 199 ? -8.112 5.460 6.969 1.00 83.88 199 ARG A C 1
ATOM 1482 O O . ARG A 1 199 ? -8.480 6.593 6.676 1.00 83.88 199 ARG A O 1
ATOM 1489 N N . THR A 1 200 ? -6.839 5.156 7.151 1.00 85.69 200 THR A N 1
ATOM 1490 C CA . THR A 1 200 ? -5.730 6.103 6.967 1.00 85.69 200 THR A CA 1
ATOM 1491 C C . THR A 1 200 ? -4.755 5.562 5.932 1.00 85.69 200 THR A C 1
ATOM 1493 O O . THR A 1 200 ? -4.734 4.362 5.666 1.00 85.69 200 THR A O 1
ATOM 1496 N N . LEU A 1 201 ? -3.991 6.440 5.282 1.00 90.19 201 LEU A N 1
ATOM 1497 C CA . LEU A 1 201 ? -2.936 5.983 4.385 1.00 90.19 201 LEU A CA 1
ATOM 1498 C C . LEU A 1 201 ? -1.726 5.571 5.220 1.00 90.19 201 LEU A C 1
ATOM 1500 O O . LEU A 1 201 ? -1.204 6.381 5.983 1.00 90.19 201 LEU A O 1
ATOM 1504 N N . PHE A 1 202 ? -1.306 4.325 5.058 1.00 91.62 202 PHE A N 1
ATOM 1505 C CA . PHE A 1 202 ? -0.073 3.790 5.598 1.00 91.62 202 PHE A CA 1
ATOM 1506 C C . PHE A 1 202 ? 1.022 3.895 4.535 1.00 91.62 202 PHE A C 1
ATOM 1508 O O . PHE A 1 202 ? 0.867 3.318 3.460 1.00 91.62 202 PHE A O 1
ATOM 1515 N N . GLY A 1 203 ? 2.096 4.635 4.807 1.00 93.31 203 GLY A N 1
ATOM 1516 C CA . GLY A 1 203 ? 3.296 4.644 3.965 1.00 93.31 203 GLY A CA 1
ATOM 1517 C C . GLY A 1 203 ? 4.150 3.417 4.266 1.00 93.31 203 GLY A C 1
ATOM 1518 O O . GLY A 1 203 ? 4.503 3.212 5.423 1.00 93.31 203 GLY A O 1
ATOM 1519 N N . ALA A 1 204 ? 4.436 2.603 3.255 1.00 93.88 204 ALA A N 1
ATOM 1520 C CA . ALA A 1 204 ? 5.247 1.391 3.381 1.00 93.88 204 ALA A CA 1
ATOM 1521 C C . ALA A 1 204 ? 6.744 1.644 3.119 1.00 93.88 204 ALA A C 1
ATOM 1523 O O . ALA A 1 204 ? 7.567 0.781 3.408 1.00 93.88 204 ALA A O 1
ATOM 1524 N N . ASP A 1 205 ? 7.095 2.825 2.610 1.00 89.62 205 ASP A N 1
ATOM 1525 C CA . ASP A 1 205 ? 8.480 3.227 2.362 1.00 89.62 205 ASP A CA 1
ATOM 1526 C C . ASP A 1 205 ? 9.300 3.256 3.656 1.00 89.62 205 ASP A C 1
ATOM 1528 O O . ASP A 1 205 ? 8.875 3.861 4.639 1.00 89.62 205 ASP A O 1
ATOM 1532 N N . GLU A 1 206 ? 10.474 2.613 3.636 1.00 86.31 206 GLU A N 1
ATOM 1533 C CA . GLU A 1 206 ? 11.419 2.526 4.768 1.00 86.31 206 GLU A CA 1
ATOM 1534 C C . GLU A 1 206 ? 10.828 1.904 6.049 1.00 86.31 206 GLU A C 1
ATOM 1536 O O . GLU A 1 206 ? 11.429 1.975 7.122 1.00 86.31 206 GLU A O 1
ATOM 1541 N N . VAL A 1 207 ? 9.657 1.266 5.957 1.00 88.88 207 VAL A N 1
ATOM 1542 C CA . VAL A 1 207 ? 9.011 0.598 7.087 1.00 88.88 207 VAL A CA 1
ATOM 1543 C C . VAL A 1 207 ? 9.355 -0.895 7.072 1.00 88.88 207 VAL A C 1
ATOM 1545 O O . VAL A 1 207 ? 9.165 -1.546 6.043 1.00 88.88 207 VAL A O 1
ATOM 1548 N N . PRO A 1 208 ? 9.794 -1.484 8.203 1.00 89.38 208 PRO A N 1
ATOM 1549 C CA . PRO A 1 208 ? 10.084 -2.911 8.278 1.00 89.38 208 PRO A CA 1
ATOM 1550 C C . PRO A 1 208 ? 8.892 -3.783 7.870 1.00 89.38 208 PRO A C 1
ATOM 1552 O O . PRO A 1 208 ? 7.747 -3.518 8.248 1.00 89.38 208 PRO A O 1
ATOM 1555 N N . TRP A 1 209 ? 9.172 -4.890 7.178 1.00 91.38 209 TRP A N 1
ATOM 1556 C CA . TRP A 1 209 ? 8.152 -5.820 6.684 1.00 91.38 209 TRP A CA 1
ATOM 1557 C C . TRP A 1 209 ? 7.166 -6.300 7.764 1.00 91.38 209 TRP A C 1
ATOM 1559 O O . TRP A 1 209 ? 5.962 -6.395 7.517 1.00 91.38 209 TRP A O 1
ATOM 1569 N N . GLY A 1 210 ? 7.637 -6.528 8.995 1.00 90.12 210 GLY A N 1
ATOM 1570 C CA . GLY A 1 210 ? 6.784 -6.898 10.131 1.00 90.12 210 GLY A CA 1
ATOM 1571 C C . GLY A 1 210 ? 5.690 -5.867 10.447 1.00 90.12 210 GLY A C 1
ATOM 1572 O O . GLY A 1 210 ? 4.556 -6.233 10.750 1.00 90.12 210 GLY A O 1
ATOM 1573 N N . GLU A 1 211 ? 5.984 -4.572 10.319 1.00 89.94 211 GLU A N 1
ATOM 1574 C CA . GLU A 1 211 ? 4.992 -3.511 10.525 1.00 89.94 211 GLU A CA 1
ATOM 1575 C C . GLU A 1 211 ? 4.045 -3.372 9.326 1.00 89.94 211 GLU A C 1
ATOM 1577 O O . GLU A 1 211 ? 2.836 -3.201 9.510 1.00 89.94 211 GLU A O 1
ATOM 1582 N N . VAL A 1 212 ? 4.572 -3.496 8.102 1.00 92.75 212 VAL A N 1
ATOM 1583 C CA . VAL A 1 212 ? 3.780 -3.468 6.859 1.00 92.75 212 VAL A CA 1
ATOM 1584 C C . VAL A 1 212 ? 2.756 -4.608 6.848 1.00 92.75 212 VAL A C 1
ATOM 1586 O O . VAL A 1 212 ? 1.558 -4.379 6.652 1.00 92.75 212 VAL A O 1
ATOM 1589 N N . SER A 1 213 ? 3.210 -5.834 7.111 1.00 93.25 213 SER A N 1
ATOM 1590 C CA . SER A 1 213 ? 2.372 -7.037 7.168 1.00 93.25 213 SER A CA 1
ATOM 1591 C C . SER A 1 213 ? 1.321 -6.954 8.279 1.00 93.25 213 SER A C 1
ATOM 1593 O O . SER A 1 213 ? 0.142 -7.222 8.028 1.00 93.25 213 SER A O 1
ATOM 1595 N N . ALA A 1 214 ? 1.693 -6.485 9.476 1.00 89.50 214 ALA A N 1
ATOM 1596 C CA . ALA A 1 214 ? 0.748 -6.255 10.569 1.00 89.50 214 ALA A CA 1
ATOM 1597 C C . ALA A 1 214 ? -0.332 -5.220 10.198 1.00 89.50 214 ALA A C 1
ATOM 1599 O O . ALA A 1 214 ? -1.519 -5.413 10.484 1.00 89.50 214 ALA A O 1
ATOM 1600 N N . ALA A 1 215 ? 0.047 -4.134 9.519 1.00 89.94 215 ALA A N 1
ATOM 1601 C CA . ALA A 1 215 ? -0.888 -3.110 9.065 1.00 89.94 215 ALA A CA 1
ATOM 1602 C C . ALA A 1 215 ? -1.839 -3.612 7.959 1.00 89.94 215 ALA A C 1
ATOM 1604 O O . ALA A 1 215 ? -3.029 -3.275 7.979 1.00 89.94 215 ALA A O 1
ATOM 1605 N N . LEU A 1 216 ? -1.368 -4.466 7.041 1.00 90.88 216 LEU A N 1
ATOM 1606 C CA . LEU A 1 216 ? -2.216 -5.141 6.047 1.00 90.88 216 LEU A CA 1
ATOM 1607 C C . LEU A 1 216 ? -3.231 -6.087 6.712 1.00 90.88 216 LEU A C 1
ATOM 1609 O O . LEU A 1 216 ? -4.418 -6.067 6.356 1.00 90.88 216 LEU A O 1
ATOM 1613 N N . ALA A 1 217 ? -2.778 -6.859 7.706 1.00 89.56 217 ALA A N 1
ATOM 1614 C CA . ALA A 1 217 ? -3.576 -7.847 8.433 1.00 89.56 217 ALA A CA 1
ATOM 1615 C C . ALA A 1 217 ? -4.666 -7.228 9.328 1.00 89.56 217 ALA A C 1
ATOM 1617 O O . ALA A 1 217 ? -5.706 -7.843 9.559 1.00 89.56 217 ALA A O 1
ATOM 1618 N N . ASN A 1 218 ? -4.478 -5.994 9.804 1.00 86.88 218 ASN A N 1
ATOM 1619 C CA . ASN A 1 218 ? -5.433 -5.329 10.700 1.00 86.88 218 ASN A CA 1
ATOM 1620 C C . ASN A 1 218 ? -6.782 -4.975 10.030 1.00 86.88 218 ASN A C 1
ATOM 1622 O O . ASN A 1 218 ? -7.788 -4.714 10.703 1.00 86.88 218 ASN A O 1
ATOM 1626 N N . GLY A 1 219 ? -6.832 -4.915 8.698 1.00 84.38 219 GLY A N 1
ATOM 1627 C CA . GLY A 1 219 ? -8.042 -4.519 7.978 1.00 84.38 219 GLY A CA 1
ATOM 1628 C C . GLY A 1 219 ? -9.071 -5.646 7.831 1.00 84.38 219 GLY A C 1
ATOM 1629 O O . GLY A 1 219 ? -8.739 -6.773 7.472 1.00 84.38 219 GLY A O 1
ATOM 1630 N N . ARG A 1 220 ? -10.350 -5.325 8.047 1.00 86.19 220 ARG A N 1
ATOM 1631 C CA . ARG A 1 220 ? -11.488 -6.255 7.949 1.00 86.19 220 ARG A CA 1
ATOM 1632 C C . ARG A 1 220 ? -12.276 -6.018 6.665 1.00 86.19 220 ARG A C 1
ATOM 1634 O O . ARG A 1 220 ? -12.295 -4.906 6.153 1.00 86.19 220 ARG A O 1
ATOM 1641 N N . VAL A 1 221 ? -13.010 -7.028 6.191 1.00 86.62 221 VAL A N 1
ATOM 1642 C CA . VAL A 1 221 ? -13.914 -6.894 5.025 1.00 86.62 221 VAL A CA 1
ATOM 1643 C C . VAL A 1 221 ? -14.934 -5.762 5.227 1.00 86.62 221 VAL A C 1
ATOM 1645 O O . VAL A 1 221 ? -15.186 -4.986 4.311 1.00 86.62 221 VAL A O 1
ATOM 1648 N N . ALA A 1 222 ? -15.442 -5.602 6.453 1.00 83.25 222 ALA A N 1
ATOM 1649 C CA . ALA A 1 222 ? -16.381 -4.539 6.817 1.00 83.25 222 ALA A CA 1
ATOM 1650 C C . ALA A 1 222 ? -15.802 -3.112 6.723 1.00 83.25 222 ALA A C 1
ATOM 1652 O O . ALA A 1 222 ? -16.570 -2.156 6.686 1.00 83.25 222 ALA A O 1
ATOM 1653 N N . ASP A 1 223 ? -14.474 -2.950 6.670 1.00 81.19 223 ASP A N 1
ATOM 1654 C CA . ASP A 1 223 ? -13.836 -1.636 6.514 1.00 81.19 223 ASP A CA 1
ATOM 1655 C C . ASP A 1 223 ? -13.875 -1.138 5.050 1.00 81.19 223 ASP A C 1
ATOM 1657 O O . ASP A 1 223 ? -13.490 -0.001 4.769 1.00 81.19 223 ASP A O 1
ATOM 1661 N N . GLY A 1 224 ? -14.344 -1.976 4.118 1.00 84.69 224 GLY A N 1
ATOM 1662 C CA . GLY A 1 224 ? -14.473 -1.654 2.700 1.00 84.69 224 GLY A CA 1
ATOM 1663 C C . GLY A 1 224 ? -13.208 -1.944 1.880 1.00 84.69 224 GLY A C 1
ATOM 1664 O O . GLY A 1 224 ? -12.302 -2.653 2.336 1.00 84.69 224 GLY A O 1
ATOM 1665 N N . PRO A 1 225 ? -13.147 -1.429 0.639 1.00 88.44 225 PRO A N 1
ATOM 1666 C CA . PRO A 1 225 ? -12.024 -1.669 -0.251 1.00 88.44 225 PRO A CA 1
ATOM 1667 C C . PRO A 1 225 ? -10.761 -0.951 0.230 1.00 88.44 225 PRO A C 1
ATOM 1669 O O . PRO A 1 225 ? -10.809 0.087 0.903 1.00 88.44 225 PRO A O 1
ATOM 1672 N N . ILE A 1 226 ? -9.627 -1.520 -0.159 1.00 90.75 226 ILE A N 1
ATOM 1673 C CA . ILE A 1 226 ? -8.286 -1.024 0.120 1.00 90.75 226 ILE A CA 1
ATOM 1674 C C . ILE A 1 226 ? -7.693 -0.437 -1.158 1.00 90.75 226 ILE A C 1
ATOM 1676 O O . ILE A 1 226 ? -7.721 -1.063 -2.214 1.00 90.75 226 ILE A O 1
ATOM 1680 N N . THR A 1 227 ? -7.154 0.772 -1.057 1.00 92.94 227 THR A N 1
ATOM 1681 C CA . THR A 1 227 ? -6.380 1.402 -2.124 1.00 92.94 227 THR A CA 1
ATOM 1682 C C . THR A 1 227 ? -4.902 1.169 -1.848 1.00 92.94 227 THR A C 1
ATOM 1684 O O . THR A 1 227 ? -4.402 1.580 -0.805 1.00 92.94 227 THR A O 1
ATOM 1687 N N . LEU A 1 228 ? -4.225 0.494 -2.769 1.00 95.06 228 LEU A N 1
ATOM 1688 C CA . LEU A 1 228 ? -2.786 0.267 -2.808 1.00 95.06 228 LEU A CA 1
ATOM 1689 C C . LEU A 1 228 ? -2.144 1.316 -3.721 1.00 95.06 228 LEU A C 1
ATOM 1691 O O . LEU A 1 228 ? -2.700 1.651 -4.767 1.00 95.06 228 LEU A O 1
ATOM 1695 N N . VAL A 1 229 ? -0.974 1.811 -3.341 1.00 95.56 229 VAL A N 1
ATOM 1696 C CA . VAL A 1 229 ? -0.107 2.646 -4.171 1.00 95.56 229 VAL A CA 1
ATOM 1697 C C . VAL A 1 229 ? 1.073 1.785 -4.600 1.00 95.56 229 VAL A C 1
ATOM 1699 O O . VAL A 1 229 ? 1.943 1.455 -3.793 1.00 95.56 229 VAL A O 1
ATOM 1702 N N . LEU A 1 230 ? 0.981 1.359 -5.856 1.00 95.50 230 LEU A N 1
ATOM 1703 C CA . LEU A 1 230 ? 1.917 0.581 -6.657 1.00 95.50 230 LEU A CA 1
ATOM 1704 C C . LEU A 1 230 ? 3.107 1.428 -7.133 1.00 95.50 230 LEU A C 1
ATOM 1706 O O . LEU A 1 230 ? 2.824 2.458 -7.730 1.00 95.50 230 LEU A O 1
ATOM 1710 N N . GLU A 1 231 ? 4.373 1.038 -7.008 1.00 94.81 231 GLU A N 1
ATOM 1711 C CA . GLU A 1 231 ? 5.410 1.489 -7.953 1.00 94.81 231 GLU A CA 1
ATOM 1712 C C . GLU A 1 231 ? 5.790 0.325 -8.864 1.00 94.81 231 GLU A C 1
ATOM 1714 O O . GLU A 1 231 ? 6.240 -0.725 -8.406 1.00 94.81 231 GLU A O 1
ATOM 1719 N N . ARG A 1 232 ? 5.577 0.515 -10.163 1.00 92.81 232 ARG A N 1
ATOM 1720 C CA . ARG A 1 232 ? 5.828 -0.483 -11.194 1.00 92.81 232 ARG A CA 1
ATOM 1721 C C . ARG A 1 232 ? 7.106 -0.157 -11.936 1.00 92.81 232 ARG A C 1
ATOM 1723 O O . ARG A 1 232 ? 7.265 0.960 -12.427 1.00 92.81 232 ARG A O 1
ATOM 1730 N N . ASP A 1 233 ? 7.970 -1.151 -12.069 1.00 92.19 233 ASP A N 1
ATOM 1731 C CA . ASP A 1 233 ? 9.124 -1.053 -12.951 1.00 92.19 233 ASP A CA 1
ATOM 1732 C C . ASP A 1 233 ? 8.674 -1.077 -14.422 1.00 92.19 233 ASP A C 1
ATOM 1734 O O . ASP A 1 233 ? 7.801 -1.860 -14.810 1.00 92.19 233 ASP A O 1
ATOM 1738 N N . GLY A 1 234 ? 9.252 -0.205 -15.246 1.00 87.56 234 GLY A N 1
ATOM 1739 C CA . GLY A 1 234 ? 9.049 -0.205 -16.692 1.00 87.56 234 GLY A CA 1
ATOM 1740 C C . GLY A 1 234 ? 9.702 -1.406 -17.381 1.00 87.56 234 GLY A C 1
ATOM 1741 O O . GLY A 1 234 ? 9.265 -1.792 -18.466 1.00 87.56 234 GLY A O 1
ATOM 1742 N N . ASP A 1 235 ? 10.707 -2.012 -16.748 1.00 88.88 235 ASP A N 1
ATOM 1743 C CA . ASP A 1 235 ? 11.339 -3.251 -17.188 1.00 88.88 235 ASP A CA 1
ATOM 1744 C C . ASP A 1 235 ? 10.717 -4.457 -16.473 1.00 88.88 235 ASP A C 1
ATOM 1746 O O . ASP A 1 235 ? 10.876 -4.661 -15.266 1.00 88.88 235 ASP A O 1
ATOM 1750 N N . ARG A 1 236 ? 10.000 -5.275 -17.246 1.00 86.12 236 ARG A N 1
ATOM 1751 C CA . ARG A 1 236 ? 9.279 -6.437 -16.727 1.00 86.12 236 ARG A CA 1
ATOM 1752 C C . ARG A 1 236 ? 10.211 -7.538 -16.226 1.00 86.12 236 ARG A C 1
ATOM 1754 O O . ARG A 1 236 ? 9.886 -8.178 -15.231 1.00 86.12 236 ARG A O 1
ATOM 1761 N N . GLU A 1 237 ? 11.339 -7.769 -16.890 1.00 87.25 237 GLU A N 1
ATOM 1762 C CA . GLU A 1 237 ? 12.257 -8.839 -16.488 1.00 87.25 237 GLU A CA 1
ATOM 1763 C C . GLU A 1 237 ? 12.908 -8.503 -15.149 1.00 87.25 237 GLU A C 1
ATOM 1765 O O . GLU A 1 237 ? 13.003 -9.360 -14.270 1.00 87.25 237 GLU A O 1
ATOM 1770 N N . ARG A 1 238 ? 13.273 -7.231 -14.953 1.00 86.44 238 ARG A N 1
ATOM 1771 C CA . ARG A 1 238 ? 13.778 -6.735 -13.669 1.00 86.44 238 ARG A CA 1
ATOM 1772 C C . ARG A 1 238 ? 12.713 -6.755 -12.576 1.00 86.44 238 ARG A C 1
ATOM 1774 O O . ARG A 1 238 ? 13.025 -7.093 -11.438 1.00 86.44 238 ARG A O 1
ATOM 1781 N N . ALA A 1 239 ? 11.465 -6.422 -12.912 1.00 86.88 239 ALA A N 1
ATOM 1782 C CA . ALA A 1 239 ? 10.355 -6.509 -11.969 1.00 86.88 239 ALA A CA 1
ATOM 1783 C C . ALA A 1 239 ? 10.139 -7.939 -11.468 1.00 86.88 239 ALA A C 1
ATOM 1785 O O . ALA A 1 239 ? 9.874 -8.120 -10.289 1.00 86.88 239 ALA A O 1
ATOM 1786 N N . GLU A 1 240 ? 10.227 -8.947 -12.336 1.00 87.56 240 GLU A N 1
ATOM 1787 C CA . GLU A 1 240 ? 9.972 -10.342 -11.959 1.00 87.56 240 GLU A CA 1
ATOM 1788 C C . GLU A 1 240 ? 11.185 -10.996 -11.266 1.00 87.56 240 GLU A C 1
ATOM 1790 O O . GLU A 1 240 ? 10.994 -11.829 -10.380 1.00 87.56 240 GLU A O 1
ATOM 1795 N N . ASN A 1 241 ? 12.412 -10.569 -11.590 1.00 89.31 241 ASN A N 1
ATOM 1796 C CA . ASN A 1 241 ? 13.669 -11.111 -11.054 1.00 89.31 241 ASN A CA 1
ATOM 1797 C C . ASN A 1 241 ? 14.316 -10.200 -9.994 1.00 89.31 241 ASN A C 1
ATOM 1799 O O . ASN A 1 241 ? 15.495 -9.854 -10.089 1.00 89.31 241 ASN A O 1
ATOM 1803 N N . TRP A 1 242 ? 13.548 -9.786 -8.989 1.00 88.88 242 TRP A N 1
ATOM 1804 C CA . TRP A 1 242 ? 14.068 -8.986 -7.878 1.00 88.88 242 TRP A CA 1
ATOM 1805 C C . TRP A 1 242 ? 14.761 -9.868 -6.821 1.00 88.88 242 TRP A C 1
ATOM 1807 O O . TRP A 1 242 ? 14.346 -11.013 -6.607 1.00 88.88 242 TRP A O 1
ATOM 1817 N N . PRO A 1 243 ? 15.822 -9.366 -6.162 1.00 87.12 243 PRO A N 1
ATOM 1818 C CA . PRO A 1 243 ? 16.557 -10.128 -5.161 1.00 87.12 243 PRO A CA 1
ATOM 1819 C C . PRO A 1 243 ? 15.704 -10.308 -3.904 1.00 87.12 243 PRO A C 1
ATOM 1821 O O . PRO A 1 243 ? 15.405 -9.357 -3.189 1.00 87.12 243 PRO A O 1
ATOM 1824 N N . ARG A 1 244 ? 15.306 -11.545 -3.615 1.00 86.38 244 ARG A N 1
ATOM 1825 C CA . ARG A 1 244 ? 14.584 -11.839 -2.376 1.00 86.38 244 ARG A CA 1
ATOM 1826 C C . ARG A 1 244 ? 15.524 -11.733 -1.195 1.00 86.38 244 ARG A C 1
ATOM 1828 O O . ARG A 1 244 ? 16.701 -12.076 -1.313 1.00 86.38 244 ARG A O 1
ATOM 1835 N N . ARG A 1 245 ? 15.004 -11.303 -0.050 1.00 82.44 245 ARG A N 1
ATOM 1836 C CA . ARG A 1 245 ? 15.764 -11.429 1.182 1.00 82.44 245 ARG A CA 1
ATOM 1837 C C . ARG A 1 245 ? 16.003 -12.912 1.451 1.00 82.44 245 ARG A C 1
ATOM 1839 O O . ARG A 1 245 ? 15.062 -13.695 1.556 1.00 82.44 245 ARG A O 1
ATOM 1846 N N . GLU A 1 246 ? 17.270 -13.297 1.539 1.00 72.75 246 GLU A N 1
ATOM 1847 C CA . GLU A 1 246 ? 17.644 -14.603 2.061 1.00 72.75 246 GLU A CA 1
ATOM 1848 C C . GLU A 1 246 ? 17.315 -14.587 3.553 1.00 72.75 246 GLU A C 1
ATOM 1850 O O . GLU A 1 246 ? 18.095 -14.119 4.383 1.00 72.75 246 GLU A O 1
ATOM 1855 N N . GLU A 1 247 ? 16.110 -15.029 3.912 1.00 64.38 247 GLU A N 1
ATOM 1856 C CA . GLU A 1 247 ? 15.909 -15.520 5.262 1.00 64.38 247 GLU A CA 1
ATOM 1857 C C . GLU A 1 247 ? 16.790 -16.758 5.371 1.00 64.38 247 GLU A C 1
ATOM 1859 O O . GLU A 1 247 ? 16.480 -17.821 4.825 1.00 64.38 247 GLU A O 1
ATOM 1864 N N . GLU A 1 248 ? 17.928 -16.603 6.050 1.00 50.91 248 GLU A N 1
ATOM 1865 C CA . GLU A 1 248 ? 18.590 -17.723 6.690 1.00 50.91 248 GLU A C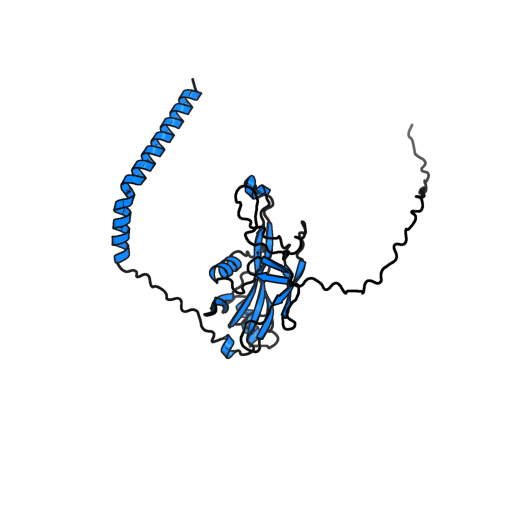A 1
ATOM 1866 C C . GLU A 1 248 ? 17.520 -18.304 7.613 1.00 50.91 248 GLU A C 1
ATOM 1868 O O . GLU A 1 248 ? 17.271 -17.823 8.720 1.00 50.91 248 GLU A O 1
ATOM 1873 N N . LEU A 1 249 ? 16.775 -19.281 7.092 1.00 52.06 249 LEU A N 1
ATOM 1874 C CA . LEU A 1 249 ? 16.011 -20.201 7.896 1.00 52.06 249 LEU A CA 1
ATOM 1875 C C . LEU A 1 249 ? 17.081 -20.852 8.760 1.00 52.06 249 LEU A C 1
ATOM 1877 O O . LEU A 1 249 ? 17.651 -21.876 8.385 1.00 52.06 249 LEU A O 1
ATOM 1881 N N . GLU A 1 250 ? 17.384 -20.232 9.904 1.00 43.66 250 GLU A N 1
ATOM 1882 C CA . GLU A 1 250 ? 17.892 -20.940 11.055 1.00 43.66 250 GLU A CA 1
ATOM 1883 C C . GLU A 1 250 ? 16.847 -22.018 11.276 1.00 43.66 250 GLU A C 1
ATOM 1885 O O . GLU A 1 250 ? 15.810 -21.831 11.920 1.00 43.66 250 GLU A O 1
ATOM 1890 N N . PHE A 1 251 ? 17.101 -23.158 10.645 1.00 43.19 251 PHE A N 1
ATOM 1891 C CA . PHE A 1 251 ? 16.480 -24.414 10.938 1.00 43.19 251 PHE A CA 1
ATOM 1892 C C . PHE A 1 251 ? 16.965 -24.682 12.352 1.00 43.19 251 PHE A C 1
ATOM 1894 O O . PHE A 1 251 ? 17.976 -25.350 12.559 1.00 43.19 251 PHE A O 1
ATOM 1901 N N . ARG A 1 252 ? 16.314 -24.039 13.332 1.00 42.91 252 ARG A N 1
ATOM 1902 C CA . ARG A 1 252 ? 16.456 -24.333 14.746 1.00 42.91 252 ARG A CA 1
ATOM 1903 C C . ARG A 1 252 ? 16.131 -25.796 14.811 1.00 42.91 252 ARG A C 1
ATOM 1905 O O . ARG A 1 252 ? 14.964 -26.182 14.722 1.00 42.91 252 ARG A O 1
ATOM 1912 N N . GLY A 1 253 ? 17.202 -26.577 14.809 1.00 40.34 253 GLY A N 1
ATOM 1913 C CA . GLY A 1 253 ? 17.134 -27.999 14.662 1.00 40.34 253 GLY A CA 1
ATOM 1914 C C . GLY A 1 253 ? 16.096 -28.494 15.640 1.00 40.34 253 GLY A C 1
ATOM 1915 O O . GLY A 1 253 ? 16.130 -28.179 16.832 1.00 40.34 253 GLY A O 1
ATOM 1916 N N . LEU A 1 254 ? 15.204 -29.318 15.118 1.00 46.12 254 LEU A N 1
ATOM 1917 C CA . LEU A 1 254 ? 14.663 -30.447 15.848 1.00 46.12 254 LEU A CA 1
ATOM 1918 C C . LEU A 1 254 ? 15.851 -31.369 16.224 1.00 46.12 254 LEU A C 1
ATOM 1920 O O . LEU A 1 254 ? 15.992 -32.476 15.723 1.00 46.12 254 LEU A O 1
ATOM 1924 N N . GLY A 1 255 ? 16.786 -30.834 17.005 1.00 40.44 255 GLY A N 1
ATOM 1925 C CA . GLY A 1 255 ? 18.028 -31.436 17.445 1.00 40.44 255 GLY A CA 1
ATOM 1926 C C . GLY A 1 255 ? 17.982 -31.471 18.961 1.00 40.44 255 GLY A C 1
ATOM 1927 O O . GLY A 1 255 ? 17.655 -30.474 19.612 1.00 40.44 255 GLY A O 1
ATOM 1928 N N . ASP A 1 256 ? 18.258 -32.647 19.503 1.00 49.78 256 ASP A N 1
ATOM 1929 C CA . ASP A 1 256 ? 18.034 -33.087 20.883 1.00 49.78 256 ASP A CA 1
ATOM 1930 C C . ASP A 1 256 ? 18.620 -32.195 22.002 1.00 49.78 256 ASP A C 1
ATOM 1932 O O . ASP A 1 256 ? 18.328 -32.404 23.185 1.00 49.78 256 ASP A O 1
ATOM 1936 N N . GLU A 1 257 ? 19.393 -31.162 21.666 1.00 46.84 257 GLU A N 1
ATOM 1937 C CA . GLU A 1 257 ? 20.058 -30.254 22.607 1.00 46.84 257 GLU A CA 1
ATOM 1938 C C . GLU A 1 257 ? 19.091 -29.297 23.326 1.00 46.84 257 GLU A C 1
ATOM 1940 O O . GLU A 1 257 ? 19.309 -28.949 24.492 1.00 46.84 257 GLU A O 1
ATOM 1945 N N . SER A 1 258 ? 17.963 -28.929 22.702 1.00 50.47 258 SER A N 1
ATOM 1946 C CA . SER A 1 258 ? 16.981 -28.028 23.333 1.00 50.47 258 SER A CA 1
ATOM 1947 C C . SER A 1 258 ? 16.221 -28.677 24.496 1.00 50.47 258 SER A C 1
ATOM 1949 O O . SER A 1 258 ? 15.736 -27.978 25.386 1.00 50.47 258 SER A O 1
ATOM 1951 N N . THR A 1 259 ? 16.163 -30.009 24.557 1.00 52.94 259 THR A N 1
ATOM 1952 C CA . THR A 1 259 ? 15.462 -30.731 25.625 1.00 52.94 259 THR A CA 1
ATOM 1953 C C . THR A 1 259 ? 16.273 -30.818 26.908 1.00 52.94 259 THR A C 1
ATOM 1955 O O . THR A 1 259 ? 15.684 -30.745 27.981 1.00 52.94 259 THR A O 1
ATOM 1958 N N . GLN A 1 260 ? 17.603 -30.951 26.848 1.00 52.59 260 GLN A N 1
ATOM 1959 C CA . GLN A 1 260 ? 18.421 -31.019 28.065 1.00 52.59 260 GLN A CA 1
ATOM 1960 C C . GLN A 1 260 ? 18.652 -29.641 28.682 1.00 52.59 260 GLN A C 1
ATOM 1962 O O . GLN A 1 260 ? 18.511 -29.505 29.894 1.00 52.59 260 GLN A O 1
ATOM 1967 N N . ALA A 1 261 ? 18.904 -28.611 27.868 1.00 54.38 261 ALA A N 1
ATOM 1968 C CA . ALA A 1 261 ? 19.051 -27.243 28.364 1.00 54.38 261 ALA A CA 1
ATOM 1969 C C . ALA A 1 261 ? 17.729 -26.694 28.929 1.00 54.38 261 ALA A C 1
ATOM 1971 O O . ALA A 1 261 ? 17.723 -26.066 29.985 1.00 54.38 261 ALA A O 1
ATOM 1972 N N . LYS A 1 262 ? 16.589 -26.995 28.288 1.00 53.0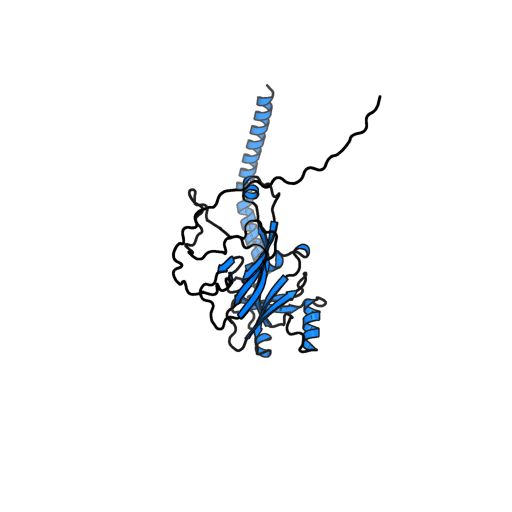6 262 LYS A N 1
ATOM 1973 C CA . LYS A 1 262 ? 15.263 -26.608 28.794 1.00 53.06 262 LYS A CA 1
ATOM 1974 C C . LYS A 1 262 ? 14.844 -27.427 30.018 1.00 53.06 262 LYS A C 1
ATOM 1976 O O . LYS A 1 262 ? 14.349 -26.840 30.969 1.00 53.06 262 LYS A O 1
ATOM 1981 N N . ARG A 1 263 ? 15.147 -28.734 30.069 1.00 54.81 263 ARG A N 1
ATOM 1982 C CA . ARG A 1 263 ? 14.936 -29.556 31.279 1.00 54.81 263 ARG A CA 1
ATOM 1983 C C . ARG A 1 263 ? 15.843 -29.158 32.438 1.00 54.81 263 ARG A C 1
ATOM 1985 O O . ARG A 1 263 ? 15.409 -29.257 33.574 1.00 54.81 263 ARG A O 1
ATOM 1992 N N . GLN A 1 264 ? 17.080 -28.724 32.194 1.00 55.09 264 GLN A N 1
ATOM 1993 C CA . GLN A 1 264 ? 17.948 -28.222 33.264 1.00 55.09 264 GLN A CA 1
ATOM 1994 C C . GLN A 1 264 ? 17.478 -26.859 33.775 1.00 55.09 264 GLN A C 1
ATOM 1996 O O . GLN A 1 264 ? 17.510 -26.639 34.980 1.00 55.09 264 GLN A O 1
ATOM 2001 N N . ARG A 1 265 ? 16.970 -25.981 32.901 1.00 54.12 265 ARG A N 1
ATOM 2002 C CA . ARG A 1 265 ? 16.411 -24.684 33.312 1.00 54.12 265 ARG A CA 1
ATOM 2003 C C . ARG A 1 265 ? 15.087 -24.833 34.071 1.00 54.12 265 ARG A C 1
ATOM 2005 O O . ARG A 1 265 ? 14.939 -24.261 35.142 1.00 54.12 265 ARG A O 1
ATOM 2012 N N . GLU A 1 266 ? 14.191 -25.703 33.600 1.00 52.06 266 GLU A N 1
ATOM 2013 C CA . GLU A 1 266 ? 12.934 -26.030 34.295 1.00 52.06 266 GLU A CA 1
ATOM 2014 C C . GLU A 1 266 ? 13.166 -26.718 35.653 1.00 52.06 266 GLU A C 1
ATOM 2016 O O . GLU A 1 266 ? 12.344 -26.566 36.547 1.00 52.06 266 GLU A O 1
ATOM 2021 N N . ARG A 1 267 ? 14.290 -27.424 35.851 1.00 53.38 267 ARG A N 1
ATOM 2022 C CA . ARG A 1 267 ? 14.613 -28.083 37.132 1.00 53.38 267 ARG A CA 1
ATOM 2023 C C . ARG A 1 267 ? 15.265 -27.163 38.169 1.00 53.38 267 ARG A C 1
ATOM 2025 O O . ARG A 1 267 ? 15.332 -27.548 39.328 1.00 53.38 267 ARG A O 1
ATOM 2032 N N . PHE A 1 268 ? 15.766 -25.994 37.765 1.00 51.00 268 PHE A N 1
ATOM 2033 C CA . PHE A 1 268 ? 16.357 -25.011 38.683 1.00 51.00 268 PHE A CA 1
ATOM 2034 C C . PHE A 1 268 ? 15.402 -23.857 39.030 1.00 51.00 268 PHE A C 1
ATOM 2036 O O . PHE A 1 268 ? 15.556 -23.268 40.092 1.00 51.00 268 PHE A O 1
ATOM 2043 N N . GLU A 1 269 ? 14.405 -23.557 38.189 1.00 52.09 269 GLU A N 1
ATOM 2044 C CA . GLU A 1 269 ? 13.448 -22.458 38.424 1.00 52.09 269 GLU A CA 1
ATOM 2045 C C . GLU A 1 269 ? 12.108 -22.908 39.054 1.00 52.09 269 GLU A C 1
ATOM 2047 O O . GLU A 1 269 ? 11.338 -22.057 39.493 1.00 52.09 269 GLU A O 1
ATOM 2052 N N . SER A 1 270 ? 11.797 -24.213 39.145 1.00 53.12 270 SER A N 1
ATOM 2053 C CA . SER A 1 270 ? 10.453 -24.657 39.572 1.00 53.12 270 SER A CA 1
ATOM 2054 C C . SER A 1 270 ? 10.215 -24.790 41.076 1.00 53.12 270 SER A C 1
ATOM 2056 O O . SER A 1 270 ? 9.053 -24.886 41.464 1.00 53.12 270 SER A O 1
ATOM 2058 N N . ASP A 1 271 ? 11.240 -24.816 41.927 1.00 54.47 271 ASP A N 1
ATOM 2059 C CA . ASP A 1 271 ? 11.020 -25.124 43.351 1.00 54.47 271 ASP A CA 1
ATOM 2060 C C . ASP A 1 271 ? 10.936 -23.865 44.231 1.00 54.47 271 ASP A C 1
ATOM 2062 O O . ASP A 1 271 ? 10.006 -23.752 45.025 1.00 54.47 271 ASP A O 1
ATOM 2066 N N . GLU A 1 272 ? 11.792 -22.852 44.046 1.00 55.94 272 GLU A N 1
ATOM 2067 C CA . GLU A 1 272 ? 11.769 -21.666 44.925 1.00 55.94 272 GLU A CA 1
ATOM 2068 C C . GLU A 1 272 ? 10.642 -20.667 44.607 1.00 55.94 272 GLU A C 1
ATOM 2070 O O . GLU A 1 272 ? 10.007 -20.134 45.523 1.00 55.94 272 GLU A O 1
ATOM 2075 N N . ASP A 1 273 ? 10.359 -20.404 43.329 1.00 56.44 273 ASP A N 1
ATOM 2076 C CA . ASP A 1 273 ? 9.366 -19.389 42.948 1.00 56.44 273 ASP A CA 1
ATOM 2077 C C . ASP A 1 273 ? 7.929 -19.896 43.106 1.00 56.44 273 ASP A C 1
ATOM 2079 O O . ASP A 1 273 ? 7.034 -19.140 43.498 1.00 56.44 273 ASP A O 1
ATOM 2083 N N . THR A 1 274 ? 7.707 -21.194 42.899 1.00 57.75 274 THR A N 1
ATOM 2084 C CA . THR A 1 274 ? 6.401 -21.829 43.115 1.00 57.75 274 THR A CA 1
ATOM 2085 C C . THR A 1 274 ? 6.084 -21.938 44.607 1.00 57.75 274 THR A C 1
ATOM 2087 O O . THR A 1 274 ? 4.944 -21.708 45.011 1.00 57.75 274 THR A O 1
ATOM 2090 N N . GLU A 1 275 ? 7.083 -22.203 45.455 1.00 58.00 275 GLU A N 1
ATOM 2091 C CA . GLU A 1 275 ? 6.914 -22.225 46.911 1.00 58.00 275 GLU A CA 1
ATOM 2092 C C . GLU A 1 275 ? 6.647 -20.815 47.470 1.00 58.00 275 GLU A C 1
ATOM 2094 O O . GLU A 1 275 ? 5.714 -20.626 48.256 1.00 58.00 275 GLU A O 1
ATOM 2099 N N . ARG A 1 276 ? 7.354 -19.784 46.980 1.00 57.62 276 ARG A N 1
ATOM 2100 C CA . ARG A 1 276 ? 7.087 -18.376 47.343 1.00 57.62 276 ARG A CA 1
ATOM 2101 C C . ARG A 1 276 ? 5.714 -17.892 46.880 1.00 57.62 276 ARG A C 1
ATOM 2103 O O . ARG A 1 276 ? 5.020 -17.221 47.647 1.00 57.62 276 ARG A O 1
ATOM 2110 N N . ALA A 1 277 ? 5.296 -18.249 45.665 1.00 59.06 277 ALA A N 1
ATOM 2111 C CA . ALA A 1 277 ? 3.967 -17.916 45.154 1.00 59.06 277 ALA A CA 1
ATOM 2112 C C . ALA A 1 277 ? 2.856 -18.602 45.970 1.00 59.06 277 ALA A C 1
ATOM 2114 O O . ALA A 1 277 ? 1.858 -17.962 46.308 1.00 59.06 277 ALA A O 1
ATOM 2115 N N . ASN A 1 278 ? 3.055 -19.863 46.366 1.00 63.38 278 ASN A N 1
ATOM 2116 C CA . ASN A 1 278 ? 2.102 -20.607 47.190 1.00 63.38 278 ASN A CA 1
ATOM 2117 C C . ASN A 1 278 ? 1.992 -20.043 48.616 1.00 63.38 278 ASN A C 1
ATOM 2119 O O . ASN A 1 278 ? 0.883 -19.927 49.141 1.00 63.38 278 ASN A O 1
ATOM 2123 N N . ILE A 1 279 ? 3.106 -19.625 49.228 1.00 68.38 279 ILE A N 1
ATOM 2124 C CA . ILE A 1 279 ? 3.105 -18.989 50.557 1.00 68.38 279 ILE A CA 1
ATOM 2125 C C . ILE A 1 279 ? 2.409 -17.622 50.509 1.00 68.38 279 ILE A C 1
ATOM 2127 O O . ILE A 1 279 ? 1.589 -17.315 51.378 1.00 68.38 279 ILE A O 1
ATOM 2131 N N . ALA A 1 280 ? 2.674 -16.815 49.477 1.00 66.69 280 ALA A N 1
ATOM 2132 C CA . ALA A 1 280 ? 2.016 -15.522 49.298 1.00 66.69 280 ALA A CA 1
ATOM 2133 C C . ALA A 1 280 ? 0.499 -15.673 49.088 1.00 66.69 280 ALA A C 1
ATOM 2135 O O . ALA A 1 280 ? -0.291 -14.923 49.668 1.00 66.69 280 ALA A O 1
ATOM 2136 N N . PHE A 1 281 ? 0.078 -16.677 48.315 1.00 70.62 281 PHE A N 1
ATOM 2137 C CA . PHE A 1 281 ? -1.336 -16.961 48.078 1.00 70.62 281 PHE A CA 1
ATOM 2138 C C . PHE A 1 281 ? -2.041 -17.478 49.341 1.00 70.62 281 PHE A C 1
ATOM 2140 O O . PHE A 1 281 ? -3.132 -17.014 49.674 1.00 70.62 281 PHE A O 1
ATOM 2147 N N . ALA A 1 282 ? -1.399 -18.366 50.107 1.00 73.50 282 ALA A N 1
ATOM 2148 C CA . ALA A 1 282 ? -1.923 -18.840 51.388 1.00 73.50 282 ALA A CA 1
ATOM 2149 C C . ALA A 1 282 ? -2.071 -17.698 52.412 1.00 73.50 282 ALA A C 1
ATOM 2151 O O . ALA A 1 282 ? -3.092 -17.613 53.099 1.00 73.50 282 ALA A O 1
ATOM 2152 N N . GLY A 1 283 ? -1.103 -16.776 52.462 1.00 77.81 283 GLY A N 1
ATOM 2153 C CA . GLY A 1 283 ? -1.180 -15.570 53.290 1.00 77.81 283 GLY A CA 1
ATOM 2154 C C . GLY A 1 283 ? -2.340 -14.650 52.897 1.00 77.81 283 GLY A C 1
ATOM 2155 O O . GLY A 1 283 ? -3.064 -14.164 53.766 1.00 77.81 283 GLY A O 1
ATOM 2156 N N . ALA A 1 284 ? -2.575 -14.462 51.594 1.00 73.38 284 ALA A N 1
ATOM 2157 C CA . ALA A 1 284 ? -3.685 -13.654 51.091 1.00 73.38 284 ALA A CA 1
ATOM 2158 C C . ALA A 1 284 ? -5.058 -14.265 51.424 1.00 73.38 284 ALA A C 1
ATOM 2160 O O . ALA A 1 284 ? -5.969 -13.538 51.825 1.00 73.38 284 ALA A O 1
ATOM 2161 N N . ILE A 1 285 ? -5.203 -15.592 51.333 1.00 79.50 285 ILE A N 1
ATOM 2162 C CA . ILE A 1 285 ? -6.439 -16.286 51.730 1.00 79.50 285 ILE A CA 1
ATOM 2163 C C . ILE A 1 285 ? -6.673 -16.150 53.237 1.00 79.50 285 ILE A C 1
ATOM 2165 O O . ILE A 1 285 ? -7.784 -15.825 53.652 1.00 79.50 285 ILE A O 1
ATOM 2169 N N . ALA A 1 286 ? -5.643 -16.354 54.063 1.00 77.69 286 ALA A N 1
ATOM 2170 C CA . ALA A 1 286 ? -5.767 -16.226 55.513 1.00 77.69 286 ALA A CA 1
ATOM 2171 C C . ALA A 1 286 ? -6.168 -14.801 55.930 1.00 77.69 286 ALA A C 1
ATOM 2173 O O . ALA A 1 286 ? -7.061 -14.629 56.762 1.00 77.69 286 ALA A O 1
ATOM 2174 N N . ALA A 1 287 ? -5.572 -13.780 55.305 1.00 76.06 287 ALA A N 1
ATOM 2175 C CA . ALA A 1 287 ? -5.938 -12.385 55.528 1.00 76.06 287 ALA A CA 1
ATOM 2176 C C . ALA A 1 287 ? -7.382 -12.094 55.094 1.00 76.06 287 ALA A C 1
ATOM 2178 O O . ALA A 1 287 ? -8.116 -11.430 55.821 1.00 76.06 287 ALA A O 1
ATOM 2179 N N . PHE A 1 288 ? -7.820 -12.627 53.951 1.00 77.62 288 PHE A N 1
ATOM 2180 C CA . PHE A 1 288 ? -9.186 -12.454 53.459 1.00 77.62 288 PHE A CA 1
ATOM 2181 C C . PHE A 1 288 ? -10.225 -13.120 54.373 1.00 77.62 288 PHE A C 1
ATOM 2183 O O . PHE A 1 288 ? -11.247 -12.516 54.691 1.00 77.62 288 PHE A O 1
ATOM 2190 N N . VAL A 1 289 ? -9.946 -14.331 54.865 1.00 81.31 289 VAL A N 1
ATOM 2191 C CA . VAL A 1 289 ? -10.823 -15.039 55.811 1.00 81.31 289 VAL A CA 1
ATOM 2192 C C . VAL A 1 289 ? -10.884 -14.315 57.156 1.00 81.31 289 VAL A C 1
ATOM 2194 O O . VAL A 1 289 ? -11.973 -14.142 57.699 1.00 81.31 289 VAL A O 1
ATOM 2197 N N . LEU A 1 290 ? -9.753 -13.831 57.678 1.00 78.50 290 LEU A N 1
ATOM 2198 C CA . LEU A 1 290 ? -9.735 -13.030 58.906 1.00 78.50 290 LEU A CA 1
ATOM 2199 C C . LEU A 1 290 ? -10.495 -11.711 58.750 1.00 78.50 290 LEU A C 1
ATOM 2201 O O . LEU A 1 290 ? -11.165 -11.287 59.685 1.00 78.50 290 LEU A O 1
ATOM 2205 N N . LEU A 1 291 ? -10.441 -11.087 57.573 1.00 77.69 291 LEU A N 1
ATOM 2206 C CA . LEU A 1 291 ? -11.162 -9.848 57.285 1.00 77.69 291 LEU A CA 1
ATOM 2207 C C . LEU A 1 291 ? -12.676 -10.082 57.180 1.00 77.69 291 LEU A C 1
ATOM 2209 O O . LEU A 1 291 ? -13.454 -9.272 57.677 1.00 77.69 291 LEU A O 1
ATOM 2213 N N . ILE A 1 292 ? -13.100 -11.221 56.622 1.00 78.94 292 ILE A N 1
ATOM 2214 C CA . ILE A 1 292 ? -14.505 -11.652 56.651 1.00 78.94 292 ILE A CA 1
ATOM 2215 C C . ILE A 1 292 ? -14.952 -11.920 58.091 1.00 78.94 292 ILE A C 1
ATOM 2217 O O . ILE A 1 292 ? -15.999 -11.433 58.502 1.00 78.94 292 ILE A O 1
ATOM 2221 N N . LEU A 1 293 ? -14.161 -12.648 58.880 1.00 72.94 293 LEU A N 1
ATOM 2222 C CA . LEU A 1 293 ? -14.512 -12.964 60.268 1.00 72.94 293 LEU A CA 1
ATOM 2223 C C . LEU A 1 293 ? -14.540 -11.715 61.166 1.00 72.94 293 LEU A C 1
ATOM 2225 O O . LEU A 1 293 ? -15.397 -11.620 62.038 1.00 72.94 293 LEU A O 1
ATOM 2229 N N . ALA A 1 294 ? -13.664 -10.737 60.925 1.00 72.88 294 ALA A N 1
ATOM 2230 C CA . ALA A 1 294 ? -13.661 -9.457 61.635 1.00 72.88 294 ALA A CA 1
ATOM 2231 C C . ALA A 1 294 ? -14.809 -8.522 61.207 1.00 72.88 294 ALA A C 1
ATOM 2233 O O . ALA A 1 294 ? -15.219 -7.673 61.991 1.00 72.88 294 ALA A O 1
ATOM 2234 N N . GLY A 1 295 ? -15.335 -8.670 59.986 1.00 58.00 295 GLY A N 1
ATOM 2235 C CA . GLY A 1 295 ? -16.475 -7.895 59.478 1.00 58.00 295 GLY A CA 1
ATOM 2236 C C . GLY A 1 295 ? -17.855 -8.427 59.890 1.00 58.00 295 GLY A C 1
ATOM 2237 O O . GLY A 1 295 ? -18.855 -7.772 59.605 1.00 58.00 295 GLY A O 1
ATOM 2238 N N . PHE A 1 296 ? -17.917 -9.594 60.539 1.00 54.66 296 PHE A N 1
ATOM 2239 C CA . PHE A 1 296 ? -19.152 -10.245 61.002 1.00 54.66 296 PHE A CA 1
ATOM 2240 C C . PHE A 1 296 ? -19.247 -10.376 62.538 1.00 54.66 296 PHE A C 1
ATOM 2242 O O . PHE A 1 296 ? -20.085 -11.137 63.028 1.00 54.66 296 PHE A O 1
ATOM 2249 N N . SER A 1 297 ? -18.429 -9.630 63.294 1.00 48.91 297 SER A N 1
ATOM 2250 C CA . SER A 1 297 ? -18.568 -9.459 64.752 1.00 48.91 297 SER A CA 1
ATOM 2251 C C . SER A 1 297 ? -19.191 -8.120 65.125 1.00 48.91 297 SER A C 1
ATOM 2253 O O . SER A 1 297 ? -18.983 -7.132 64.390 1.00 48.91 297 SER A O 1
#